Protein AF-A0A920D1F2-F1 (afdb_monomer)

pLDDT: mean 81.56, std 19.35, range [25.22, 97.62]

Mean predicted aligned error: 7.97 Å

Solvent-accessible surface area (backbone atoms only — not comparable to full-atom values): 12403 Å² total; per-residue (Å²): 138,82,85,74,81,83,77,78,84,74,67,84,61,88,54,82,76,76,71,90,64,94,69,86,58,98,80,66,76,52,70,68,58,50,52,51,49,40,49,54,48,30,72,70,36,58,94,43,72,38,33,37,40,99,90,48,75,39,39,38,32,59,50,36,47,51,52,40,51,49,54,50,48,25,64,72,66,76,44,87,76,97,71,52,72,64,56,55,52,53,49,55,49,32,51,50,53,50,44,53,48,30,45,74,73,69,54,81,73,55,70,65,61,40,50,53,50,50,51,52,51,48,54,65,44,65,46,58,91,78,40,68,64,48,36,53,53,51,55,49,56,30,56,74,68,75,40,59,63,81,52,41,76,67,28,70,68,50,49,53,53,46,42,49,43,52,40,44,53,52,40,54,51,50,36,39,77,70,68,75,31,91,49,70,66,46,48,54,54,48,40,53,51,54,46,61,75,46,49,92,59,49,48,72,48,86,82,83,125

Sequence (209 aa):
MKRTKWIVIISIALTVLVTGSALYANNMPSIDEMFIAIDNQVESAPDIVIAEGPDFEVYSKDFALFKANLEFSEKMNSVEMDRTDKDIIDEIIKEALVVNLARKEGLSVSGEEIEEYITQLRGLVDDTEQDPVMKQIRDNLVKMSGLPEDEYWKSEEITKKYEKVLLIQKFVRKLAEEGKIETVDDFLNFKEKLIHNVKADIIYNSEIE

Radius of gyration: 18.15 Å; Cα contacts (8 Å, |Δi|>4): 158; chains: 1; bounding box: 46×46×47 Å

Nearest PDB structures (foldseek):
  1m5y-assembly1_A  TM=6.734E-01  e=1.080E-02  Escherichia coli
  1m5y-assembly1_B-4  TM=6.849E-01  e=2.791E-02  Escherichia coli
  1m5y-assembly1_C-3  TM=6.852E-01  e=4.257E-02  Escherichia coli
  8pz1-assembly1_F  TM=5.945E-01  e=1.711E+00  Escherichia coli

Secondary structure (DSSP, 8-state):
------------SS-----------TTPPPHHHHHHHHHHHHHHS---EEEEETTEEEEHHHHHHHHHHHHHHHHHHT------HHHHHHHHHHHHHHHHHHHHTT----HHHHHHHHHHHHHHHH-TTT-HHHHHHHHHHHHHHTS-HHHHTT-HHHHHHHHHHHHHHHHHHHHHHTTS-SSHHHHHHHHHHHHHHHGGGPEEPS---

Foldseek 3Di:
DDPDDPPPPPPPLLPLPLVPDPPPDVPQDDPLVLLVVLLVQLVPFDQDFQKDFDQDTDGRSNLSNQVSSVVVSCSSVVHDDPDDSVNSVLVVVLLSLLLVVLVVVVDFDDPVNLLVVLVVVCVVLVPCVPDVVSVVNLVSQCVSVVDDSVCSSVDPVSSVSSRSVVSNVVSVVVCVVVVQDDDPVSVVVVSVVSCVVRVVRMDGDPPPD

Structure (mmCIF, N/CA/C/O backbone):
data_AF-A0A920D1F2-F1
#
_entry.id   AF-A0A920D1F2-F1
#
loop_
_atom_site.group_PDB
_atom_site.id
_atom_site.type_symbol
_atom_site.label_atom_id
_atom_site.label_alt_id
_atom_site.label_comp_id
_atom_site.label_asym_id
_atom_site.label_entity_id
_atom_site.label_seq_id
_atom_site.pdbx_PDB_ins_code
_atom_site.Cartn_x
_atom_site.Cartn_y
_atom_site.Cartn_z
_atom_site.occupancy
_atom_site.B_iso_or_equiv
_atom_site.auth_seq_id
_atom_site.auth_comp_id
_atom_site.auth_asym_id
_atom_site.auth_atom_id
_atom_site.pdbx_PDB_model_num
ATOM 1 N N . MET A 1 1 ? 10.028 21.582 26.773 1.00 30.58 1 MET A N 1
ATOM 2 C CA . MET A 1 1 ? 9.396 21.430 25.444 1.00 30.58 1 MET A CA 1
ATOM 3 C C . MET A 1 1 ? 10.442 20.983 24.434 1.00 30.58 1 MET A C 1
ATOM 5 O O . MET A 1 1 ? 11.140 21.819 23.877 1.00 30.58 1 MET A O 1
ATOM 9 N N . LYS A 1 2 ? 10.598 19.672 24.231 1.00 26.02 2 LYS A N 1
ATOM 10 C CA . LYS A 1 2 ? 11.383 19.130 23.117 1.00 26.02 2 LYS A CA 1
ATOM 11 C C . LYS A 1 2 ? 10.380 18.681 22.061 1.00 26.02 2 LYS A C 1
ATOM 13 O O . LYS A 1 2 ? 9.717 17.671 22.238 1.00 26.02 2 LYS A O 1
ATOM 18 N N . ARG A 1 3 ? 10.207 19.499 21.020 1.00 27.48 3 ARG A N 1
ATOM 19 C CA . ARG A 1 3 ? 9.512 19.104 19.793 1.00 27.48 3 ARG A CA 1
ATOM 20 C C . ARG A 1 3 ? 10.462 18.180 19.039 1.00 27.48 3 ARG A C 1
ATOM 22 O O . ARG A 1 3 ? 11.292 18.648 18.264 1.00 27.48 3 ARG A O 1
ATOM 29 N N . THR A 1 4 ? 10.419 16.892 19.353 1.00 25.97 4 THR A N 1
ATOM 30 C CA . THR A 1 4 ? 11.072 15.873 18.537 1.00 25.97 4 THR A CA 1
ATOM 31 C C . THR A 1 4 ? 10.337 15.858 17.203 1.00 25.97 4 THR A C 1
ATOM 33 O O . THR A 1 4 ? 9.116 15.717 17.159 1.00 25.97 4 THR A O 1
ATOM 36 N N . LYS A 1 5 ? 11.072 16.146 16.130 1.00 25.22 5 LYS A N 1
ATOM 37 C CA . LYS A 1 5 ? 10.567 16.176 14.760 1.00 25.22 5 LYS A CA 1
ATOM 38 C C . LYS A 1 5 ? 10.071 14.771 14.417 1.00 25.22 5 LYS A C 1
ATOM 40 O O . LYS A 1 5 ? 10.881 13.864 14.266 1.00 25.22 5 LYS A O 1
ATOM 45 N N . TRP A 1 6 ? 8.756 14.600 14.348 1.00 25.89 6 TRP A N 1
ATOM 46 C CA . TRP A 1 6 ? 8.118 13.399 13.826 1.00 25.89 6 TRP A CA 1
ATOM 47 C C . TRP A 1 6 ? 8.386 13.333 12.320 1.00 25.89 6 TRP A C 1
ATOM 49 O O . TRP A 1 6 ? 7.675 13.936 11.523 1.00 25.89 6 TRP A O 1
ATOM 59 N N . ILE A 1 7 ? 9.450 12.636 11.937 1.00 26.33 7 ILE A N 1
ATOM 60 C CA . ILE A 1 7 ? 9.535 12.004 10.625 1.00 26.33 7 ILE A CA 1
ATOM 61 C C . ILE A 1 7 ? 9.050 10.575 10.868 1.00 26.33 7 ILE A C 1
ATOM 63 O O . ILE A 1 7 ? 9.822 9.684 11.210 1.00 26.33 7 ILE A O 1
ATOM 67 N N . VAL A 1 8 ? 7.730 10.390 10.817 1.00 27.84 8 VAL A N 1
ATOM 68 C CA . VAL A 1 8 ? 7.130 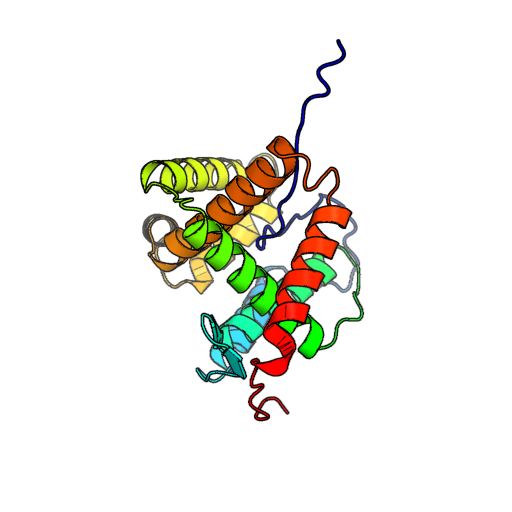9.058 10.740 1.00 27.84 8 VAL A CA 1
ATOM 69 C C . VAL A 1 8 ? 7.353 8.581 9.314 1.00 27.84 8 VAL A C 1
ATOM 71 O O . VAL A 1 8 ? 6.555 8.866 8.426 1.00 27.84 8 VAL A O 1
ATOM 74 N N . ILE A 1 9 ? 8.467 7.891 9.084 1.00 30.91 9 ILE A N 1
ATOM 75 C CA . ILE A 1 9 ? 8.604 6.993 7.936 1.00 30.91 9 ILE A CA 1
ATOM 76 C C . ILE A 1 9 ? 7.707 5.797 8.262 1.00 30.91 9 ILE A C 1
ATOM 78 O O . ILE A 1 9 ? 8.148 4.821 8.856 1.00 30.91 9 ILE A O 1
ATOM 82 N N . ILE A 1 10 ? 6.416 5.902 7.956 1.00 30.78 10 ILE A N 1
ATOM 83 C CA . ILE A 1 10 ? 5.547 4.730 7.804 1.00 30.78 10 ILE A CA 1
ATOM 84 C C . ILE A 1 10 ? 5.228 4.658 6.317 1.00 30.78 10 ILE A C 1
ATOM 86 O O . ILE A 1 10 ? 4.170 5.049 5.833 1.00 30.78 10 ILE A O 1
ATOM 90 N N . SER A 1 11 ? 6.242 4.205 5.587 1.00 28.69 11 SER A N 1
ATOM 91 C CA . SER A 1 11 ? 6.154 3.726 4.216 1.00 28.69 11 SER A CA 1
ATOM 92 C C . SER A 1 11 ? 5.850 2.230 4.259 1.00 28.69 11 SER A C 1
ATOM 94 O O . SER A 1 11 ? 6.692 1.412 3.913 1.00 28.69 11 SER A O 1
ATOM 96 N N . ILE A 1 12 ? 4.663 1.854 4.736 1.00 31.92 12 ILE A N 1
ATOM 97 C CA . ILE A 1 12 ? 4.115 0.514 4.476 1.00 31.92 12 ILE A CA 1
ATOM 98 C C . ILE A 1 12 ? 2.872 0.717 3.626 1.00 31.92 12 ILE A C 1
ATOM 100 O O . ILE A 1 12 ? 1.736 0.656 4.075 1.00 31.92 12 ILE A O 1
ATOM 104 N N . ALA A 1 13 ? 3.159 1.115 2.399 1.00 32.50 13 ALA A N 1
ATOM 105 C CA . ALA A 1 13 ? 2.324 0.901 1.241 1.00 32.50 13 ALA A CA 1
ATOM 106 C C . ALA A 1 13 ? 3.321 0.791 0.089 1.00 32.50 13 ALA A C 1
ATOM 108 O O . ALA A 1 13 ? 3.628 1.784 -0.567 1.00 32.50 13 ALA A O 1
ATOM 109 N N . LEU A 1 14 ? 3.960 -0.382 -0.018 1.00 34.69 14 LEU A N 1
ATOM 110 C CA . LEU A 1 14 ? 4.834 -0.773 -1.132 1.00 34.69 14 LEU A CA 1
ATOM 111 C C . LEU A 1 14 ? 5.741 0.353 -1.661 1.00 34.69 14 LEU A C 1
ATOM 113 O O . LEU A 1 14 ? 5.847 0.592 -2.863 1.00 34.69 14 LEU A O 1
ATOM 117 N N . THR A 1 15 ? 6.392 1.079 -0.754 1.00 37.62 15 THR A N 1
ATOM 118 C CA . THR A 1 15 ? 7.562 1.863 -1.127 1.00 37.62 15 THR A CA 1
ATOM 119 C C . THR A 1 15 ? 8.697 0.866 -1.059 1.00 37.62 15 THR A C 1
ATOM 121 O O . THR A 1 15 ? 9.027 0.398 0.029 1.00 37.62 15 THR A O 1
ATOM 124 N N . VAL A 1 16 ? 9.246 0.481 -2.210 1.00 38.75 16 VAL A N 1
ATOM 125 C CA . VAL A 1 16 ? 10.539 -0.197 -2.267 1.00 38.75 16 VAL A CA 1
ATOM 126 C C . VAL A 1 16 ? 11.540 0.760 -1.616 1.00 38.75 16 VAL A C 1
ATOM 128 O O . VAL A 1 16 ? 12.097 1.642 -2.262 1.00 38.75 16 VAL A O 1
ATOM 131 N N . LEU A 1 17 ? 11.705 0.662 -0.299 1.00 35.84 17 LEU A N 1
ATOM 132 C CA . LEU A 1 17 ? 12.762 1.344 0.423 1.00 35.84 17 LEU A CA 1
ATOM 133 C C . LEU A 1 17 ? 14.036 0.568 0.108 1.00 35.84 17 LEU A C 1
ATOM 135 O O . LEU A 1 17 ? 14.439 -0.326 0.848 1.00 35.84 17 LEU A O 1
ATOM 139 N N . VAL A 1 18 ? 14.657 0.899 -1.024 1.00 43.34 18 VAL A N 1
ATOM 140 C CA . VAL A 1 18 ? 16.062 0.579 -1.263 1.00 43.34 18 VAL A CA 1
ATOM 141 C C . VAL A 1 18 ? 16.852 1.460 -0.301 1.00 43.34 18 VAL A C 1
ATOM 143 O O . VAL A 1 18 ? 17.262 2.571 -0.626 1.00 43.34 18 VAL A O 1
ATOM 146 N N . THR A 1 19 ? 17.012 1.023 0.948 1.00 42.28 19 THR A N 1
ATOM 147 C CA . THR A 1 19 ? 17.980 1.662 1.837 1.00 42.28 19 THR A CA 1
ATOM 148 C C . THR A 1 19 ? 19.354 1.345 1.272 1.00 42.28 19 THR A C 1
ATOM 150 O O . THR A 1 19 ? 19.789 0.202 1.380 1.00 42.28 19 THR A O 1
ATOM 153 N N . GLY A 1 20 ? 19.978 2.335 0.622 1.00 40.56 20 GLY A N 1
ATOM 154 C CA . GLY A 1 20 ? 21.246 2.260 -0.111 1.00 40.56 20 GLY A CA 1
ATOM 155 C C . GLY A 1 20 ? 22.364 1.520 0.621 1.00 40.56 20 GLY A C 1
ATOM 156 O O . GLY A 1 20 ? 23.271 2.120 1.192 1.00 40.56 20 GLY A O 1
ATOM 157 N N . SER A 1 21 ? 22.311 0.196 0.565 1.00 42.19 21 SER A N 1
ATOM 158 C CA . SER A 1 21 ? 23.323 -0.717 1.065 1.00 42.19 21 SER A CA 1
ATOM 159 C C . SER A 1 21 ? 23.929 -1.347 -0.170 1.00 42.19 21 SER A C 1
ATOM 161 O O . SER A 1 21 ? 23.491 -2.394 -0.635 1.00 42.19 21 SER A O 1
ATOM 163 N N . ALA A 1 22 ? 24.902 -0.655 -0.758 1.00 42.66 22 ALA A N 1
ATOM 164 C CA . ALA A 1 22 ? 25.702 -1.185 -1.849 1.00 42.66 22 ALA A CA 1
ATOM 165 C C . ALA A 1 22 ? 26.526 -2.381 -1.342 1.00 42.66 22 ALA A C 1
ATOM 167 O O . ALA A 1 22 ? 27.688 -2.243 -0.969 1.00 42.66 22 ALA A O 1
ATOM 168 N N . LEU A 1 23 ? 25.918 -3.563 -1.312 1.00 44.78 23 LEU A N 1
ATOM 169 C CA . LEU A 1 23 ? 26.606 -4.842 -1.216 1.00 44.78 23 LEU A CA 1
ATOM 170 C C . LEU A 1 23 ? 26.132 -5.686 -2.395 1.00 44.78 23 LEU A C 1
ATOM 172 O O . LEU A 1 23 ? 25.258 -6.535 -2.276 1.00 44.78 23 LEU A O 1
ATOM 176 N N . TYR A 1 24 ? 26.715 -5.407 -3.561 1.00 51.47 24 TYR A N 1
ATOM 177 C CA . TYR A 1 24 ? 26.559 -6.230 -4.754 1.00 51.47 24 TYR A CA 1
ATOM 178 C C . TYR A 1 24 ? 27.152 -7.617 -4.475 1.00 51.47 24 TYR A C 1
ATOM 180 O O . TYR A 1 24 ? 28.360 -7.834 -4.592 1.00 51.47 24 TYR A O 1
ATOM 188 N N . ALA A 1 25 ? 26.308 -8.560 -4.061 1.00 53.97 25 ALA A N 1
ATOM 189 C CA . ALA A 1 25 ? 26.645 -9.972 -4.083 1.00 53.97 25 ALA A CA 1
ATOM 190 C C . ALA A 1 25 ? 26.737 -10.433 -5.548 1.00 53.97 25 ALA A C 1
ATOM 192 O O . ALA A 1 25 ? 25.845 -10.164 -6.347 1.00 53.97 25 ALA A O 1
ATOM 193 N N . ASN A 1 26 ? 27.797 -11.167 -5.894 1.00 56.94 26 ASN A N 1
ATOM 194 C CA . ASN A 1 26 ? 28.122 -11.614 -7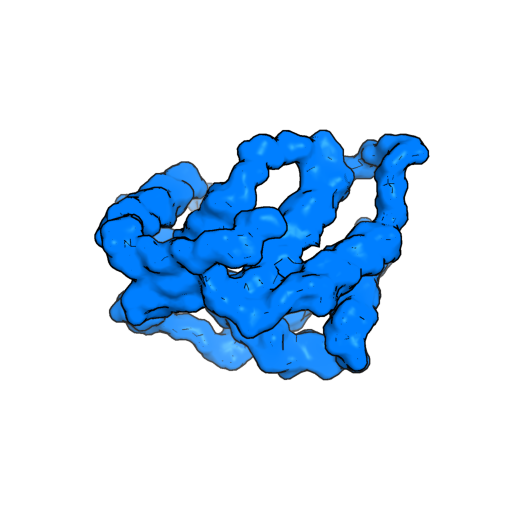.262 1.00 56.94 26 ASN A CA 1
ATOM 195 C C . ASN A 1 26 ? 27.056 -12.497 -7.961 1.00 56.94 26 ASN A C 1
ATOM 197 O O . ASN A 1 26 ? 27.274 -12.890 -9.101 1.00 56.94 26 ASN A O 1
ATOM 201 N N . ASN A 1 27 ? 25.935 -12.817 -7.303 1.00 66.75 27 ASN A N 1
ATOM 202 C CA . ASN A 1 27 ? 24.889 -13.726 -7.792 1.00 66.75 27 ASN A CA 1
ATOM 203 C C . ASN A 1 27 ? 23.479 -13.102 -7.798 1.00 66.75 27 ASN A C 1
ATOM 205 O O . ASN A 1 27 ? 22.496 -13.828 -7.939 1.00 66.75 27 ASN A O 1
ATOM 209 N N . MET A 1 28 ? 23.348 -11.789 -7.596 1.00 73.06 28 MET A N 1
ATOM 210 C CA . MET A 1 28 ? 22.042 -11.132 -7.637 1.00 73.06 28 MET A CA 1
ATOM 211 C C . MET A 1 28 ? 21.607 -10.918 -9.098 1.00 73.06 28 MET A C 1
ATOM 213 O O . MET A 1 28 ? 22.403 -10.375 -9.870 1.00 73.06 28 MET A O 1
ATOM 217 N N . PRO A 1 29 ? 20.381 -11.322 -9.492 1.00 82.44 29 PRO A N 1
ATOM 218 C CA . PRO A 1 29 ? 19.832 -10.965 -10.798 1.00 82.44 29 PRO A CA 1
ATOM 219 C C . PRO A 1 29 ? 19.867 -9.449 -11.015 1.00 82.44 29 PRO A C 1
ATOM 221 O O . PRO A 1 29 ? 19.794 -8.672 -10.064 1.00 82.44 29 PRO A O 1
ATOM 224 N N . SER A 1 30 ? 19.956 -9.011 -12.263 1.00 88.19 30 SER A N 1
ATOM 225 C CA . SER A 1 30 ? 19.794 -7.596 -12.594 1.00 88.19 30 SER A CA 1
ATOM 226 C C . SER A 1 30 ? 18.374 -7.116 -12.276 1.00 88.19 30 SER A C 1
ATOM 228 O O . SER A 1 30 ? 17.426 -7.901 -12.279 1.00 88.19 30 SER A O 1
ATOM 230 N N . ILE A 1 31 ? 18.207 -5.812 -12.036 1.00 86.12 31 ILE A N 1
ATOM 231 C CA . ILE A 1 31 ? 16.883 -5.213 -11.795 1.00 86.12 31 ILE A CA 1
ATOM 232 C C . ILE A 1 31 ? 15.933 -5.539 -12.955 1.00 86.12 31 ILE A C 1
ATOM 234 O O . ILE A 1 31 ? 14.801 -5.940 -12.710 1.00 86.12 31 ILE A O 1
ATOM 238 N N . ASP A 1 32 ? 16.405 -5.471 -14.200 1.00 89.44 32 ASP A N 1
ATOM 239 C CA . ASP A 1 32 ? 15.594 -5.803 -15.376 1.00 89.44 32 ASP A CA 1
ATOM 240 C C . ASP A 1 32 ? 15.110 -7.264 -15.350 1.00 89.44 32 ASP A C 1
ATOM 242 O O . ASP A 1 32 ? 13.939 -7.531 -15.612 1.00 89.44 32 ASP A O 1
ATOM 246 N N . GLU A 1 33 ? 15.978 -8.218 -14.991 1.00 90.12 33 GLU A N 1
ATOM 247 C CA . GLU A 1 33 ? 15.594 -9.631 -14.844 1.00 90.12 33 GLU A CA 1
ATOM 248 C C . GLU A 1 33 ? 14.567 -9.830 -13.727 1.00 90.12 33 GLU A C 1
ATOM 250 O O . GLU A 1 33 ? 13.643 -10.629 -13.878 1.00 90.12 33 GLU A O 1
ATOM 255 N N . MET A 1 34 ? 14.695 -9.094 -12.619 1.00 88.25 34 MET A N 1
ATOM 256 C CA . MET A 1 34 ? 13.705 -9.156 -11.546 1.00 88.25 34 MET A CA 1
ATOM 257 C C . MET A 1 34 ? 12.353 -8.607 -11.997 1.00 88.25 34 MET A C 1
ATOM 259 O O . MET A 1 34 ? 11.337 -9.236 -11.729 1.00 88.25 34 MET A O 1
ATOM 263 N N . PHE A 1 35 ? 12.324 -7.486 -12.718 1.00 89.06 35 PHE A N 1
ATOM 264 C CA . PHE A 1 35 ? 11.082 -6.913 -13.240 1.00 89.06 35 PHE A CA 1
ATOM 265 C C . PHE A 1 35 ? 10.417 -7.816 -14.286 1.00 89.06 35 PHE A C 1
ATOM 267 O O . PHE A 1 35 ? 9.204 -7.986 -14.250 1.00 89.06 35 PHE A O 1
ATOM 274 N N . ILE A 1 36 ? 11.195 -8.480 -15.148 1.00 89.62 36 ILE A N 1
ATOM 275 C CA . ILE A 1 36 ? 10.675 -9.520 -16.053 1.00 89.62 36 ILE A CA 1
ATOM 276 C C . ILE A 1 36 ? 10.050 -10.676 -15.258 1.00 89.62 36 ILE A C 1
ATOM 278 O O . ILE A 1 36 ? 9.023 -11.219 -15.661 1.00 89.62 36 ILE A O 1
ATOM 282 N N . ALA A 1 37 ? 10.650 -11.081 -14.136 1.00 87.88 37 ALA A N 1
ATOM 283 C CA . ALA A 1 37 ? 10.080 -12.128 -13.290 1.00 87.88 37 ALA A CA 1
ATOM 284 C C . ALA A 1 37 ? 8.756 -11.689 -12.641 1.00 87.88 37 ALA A C 1
ATOM 286 O O . ALA A 1 37 ? 7.803 -12.467 -12.658 1.00 87.88 37 ALA A O 1
ATOM 287 N N . ILE A 1 38 ? 8.681 -10.447 -12.142 1.00 88.19 38 ILE A N 1
ATOM 288 C CA . ILE A 1 38 ? 7.443 -9.860 -11.602 1.00 88.19 38 ILE A CA 1
ATOM 289 C C . ILE A 1 38 ? 6.350 -9.866 -12.676 1.00 88.19 38 ILE A C 1
ATOM 291 O O . ILE A 1 38 ? 5.252 -10.350 -12.421 1.00 88.19 38 ILE A O 1
ATOM 295 N N . ASP A 1 39 ? 6.661 -9.380 -13.879 1.00 87.69 39 ASP A N 1
ATOM 296 C CA . ASP A 1 39 ? 5.717 -9.289 -14.997 1.00 87.69 39 ASP A CA 1
ATOM 297 C C . ASP A 1 39 ? 5.135 -10.661 -15.357 1.00 87.69 39 ASP A C 1
ATOM 299 O O . ASP A 1 39 ? 3.925 -10.862 -15.306 1.00 87.69 39 ASP A O 1
ATOM 303 N N . ASN A 1 40 ? 5.999 -11.662 -15.560 1.00 89.38 40 ASN A N 1
ATOM 304 C CA . ASN A 1 40 ? 5.565 -13.033 -15.843 1.00 89.38 40 ASN A CA 1
ATOM 305 C C . ASN A 1 40 ? 4.706 -13.633 -14.715 1.00 89.38 40 ASN A C 1
ATOM 307 O O . ASN A 1 40 ? 3.747 -14.363 -14.980 1.00 89.38 40 ASN A O 1
ATOM 311 N N . GLN A 1 41 ? 5.045 -13.365 -13.450 1.00 87.69 41 GLN A N 1
ATOM 312 C CA . GLN A 1 41 ? 4.292 -13.870 -12.300 1.00 87.69 41 GLN A CA 1
ATOM 313 C C . GLN A 1 41 ? 2.897 -13.237 -12.212 1.00 87.69 41 GLN A C 1
ATOM 315 O O . GLN A 1 41 ? 1.930 -13.930 -11.907 1.00 87.69 41 GLN A O 1
ATOM 320 N N . VAL A 1 42 ? 2.778 -11.942 -12.510 1.00 87.25 42 VAL A N 1
ATOM 321 C CA . VAL A 1 42 ? 1.498 -11.223 -12.501 1.00 87.25 42 VAL A CA 1
ATOM 322 C C . VAL A 1 42 ? 0.642 -11.589 -13.714 1.00 87.25 42 VAL A C 1
ATOM 324 O O . VAL A 1 42 ? -0.554 -11.824 -13.556 1.00 87.25 42 VAL A O 1
ATOM 327 N N . GLU A 1 43 ? 1.229 -11.694 -14.908 1.00 89.31 43 GLU A N 1
ATOM 328 C CA . GLU A 1 43 ? 0.506 -12.070 -16.131 1.00 89.31 43 GLU A CA 1
ATOM 329 C C . GLU A 1 43 ? -0.023 -13.508 -16.092 1.00 89.31 43 GLU A C 1
ATOM 331 O O . GLU A 1 43 ? -1.102 -13.791 -16.615 1.00 89.31 43 GLU A O 1
ATOM 336 N N . SER A 1 44 ? 0.727 -14.427 -15.477 1.00 90.69 44 SER A N 1
ATOM 337 C CA . SER A 1 44 ? 0.318 -15.832 -15.356 1.00 90.69 44 SER A CA 1
ATOM 338 C C . SER A 1 44 ? -0.728 -16.078 -14.267 1.00 90.69 44 SER A C 1
ATOM 340 O O . SER A 1 44 ? -1.386 -17.121 -14.290 1.00 90.69 44 SER A O 1
ATOM 342 N N . ALA A 1 45 ? -0.915 -15.138 -13.336 1.00 88.50 45 ALA A N 1
ATOM 343 C CA . ALA A 1 45 ? -1.917 -15.263 -12.292 1.00 88.50 45 ALA A CA 1
ATOM 344 C C . ALA A 1 45 ? -3.336 -15.104 -12.878 1.00 88.50 45 ALA A C 1
ATOM 346 O O . ALA A 1 45 ? -3.612 -14.130 -13.591 1.00 88.50 45 ALA A O 1
ATOM 347 N N . PRO A 1 46 ? -4.276 -16.020 -12.566 1.00 90.12 46 PRO A N 1
ATOM 348 C CA . PRO A 1 46 ? -5.670 -15.848 -12.958 1.00 90.12 46 PRO A CA 1
ATOM 349 C C . PRO A 1 46 ? -6.249 -14.577 -12.324 1.00 90.12 46 PRO A C 1
ATOM 351 O O . PRO A 1 46 ? -5.710 -14.052 -11.354 1.00 90.12 46 PRO A O 1
ATOM 354 N N . ASP A 1 47 ? -7.355 -14.071 -12.859 1.00 90.25 47 ASP A N 1
ATOM 355 C CA . ASP A 1 47 ? -8.057 -12.903 -12.312 1.00 90.25 47 ASP A CA 1
ATOM 356 C C . ASP A 1 47 ? -9.290 -13.354 -11.520 1.00 90.25 47 ASP A C 1
ATOM 358 O O . ASP A 1 47 ? -10.427 -13.240 -11.979 1.00 90.25 47 ASP A O 1
ATOM 362 N N . ILE A 1 48 ? -9.048 -14.002 -10.378 1.00 93.44 48 ILE A N 1
ATOM 363 C CA . ILE A 1 48 ? -10.084 -14.602 -9.532 1.00 93.44 48 ILE A CA 1
ATOM 364 C C . ILE A 1 48 ? -9.965 -14.100 -8.095 1.00 93.44 48 ILE A C 1
ATOM 366 O O . ILE A 1 48 ? -8.880 -13.750 -7.630 1.00 93.44 48 ILE A O 1
ATOM 370 N N . VAL A 1 49 ? -11.086 -14.095 -7.377 1.00 94.50 49 VAL A N 1
ATOM 371 C CA . VAL A 1 49 ? -11.123 -13.766 -5.950 1.00 94.50 49 VAL A CA 1
ATOM 372 C C . VAL A 1 49 ? -10.589 -14.954 -5.152 1.00 94.50 49 VAL A C 1
ATOM 374 O O . VAL A 1 49 ? -11.143 -16.051 -5.212 1.00 94.50 49 VAL A O 1
ATOM 377 N N . ILE A 1 50 ? -9.526 -14.731 -4.386 1.00 94.69 50 ILE A N 1
ATOM 378 C CA . ILE A 1 50 ? -8.868 -15.745 -3.549 1.00 94.69 50 ILE A CA 1
ATOM 379 C C . ILE A 1 50 ? -9.194 -15.601 -2.062 1.00 94.69 50 ILE A C 1
ATOM 381 O O . ILE A 1 50 ? -9.083 -16.563 -1.303 1.00 94.69 50 ILE A O 1
ATOM 385 N N . ALA A 1 51 ? -9.620 -14.413 -1.641 1.00 94.88 51 ALA A N 1
ATOM 386 C CA . ALA A 1 51 ? -10.193 -14.194 -0.326 1.00 94.88 51 ALA A CA 1
ATOM 387 C C . ALA A 1 51 ? -11.229 -13.075 -0.388 1.00 94.88 51 ALA A C 1
ATOM 389 O O . ALA A 1 51 ? -11.029 -12.081 -1.081 1.00 94.88 51 ALA A O 1
ATOM 390 N N . GLU A 1 52 ? -12.313 -13.210 0.361 1.00 95.06 52 GLU A N 1
ATOM 391 C CA . GLU A 1 52 ? -13.358 -12.193 0.448 1.00 95.06 52 GLU A CA 1
ATOM 392 C C . GLU A 1 52 ? -13.892 -12.067 1.872 1.00 95.06 52 GLU A C 1
ATOM 394 O O . GLU A 1 52 ? -13.809 -12.990 2.686 1.00 95.06 52 GLU A O 1
ATOM 399 N N . GLY A 1 53 ? -14.435 -10.894 2.166 1.00 93.06 53 GLY A N 1
ATOM 400 C CA . GLY A 1 53 ? -15.163 -10.603 3.388 1.00 93.06 53 GLY A CA 1
ATOM 401 C C . GLY A 1 53 ? -16.220 -9.529 3.134 1.00 93.06 53 GLY A C 1
ATOM 402 O O . GLY A 1 53 ? -16.403 -9.092 2.000 1.00 93.06 53 GLY A O 1
ATOM 403 N N . PRO A 1 54 ? -16.908 -9.046 4.180 1.00 88.12 54 PRO A N 1
ATOM 404 C CA . PRO A 1 54 ? -18.065 -8.164 4.014 1.00 88.12 54 PRO A CA 1
ATOM 405 C C . PRO A 1 54 ? -17.810 -6.880 3.211 1.00 88.12 54 PRO A C 1
ATOM 407 O O . PRO A 1 54 ? -18.721 -6.379 2.562 1.00 88.12 54 PRO A O 1
ATOM 410 N N . ASP A 1 55 ? -16.585 -6.347 3.265 1.00 88.38 55 ASP A N 1
ATOM 411 C CA . ASP A 1 55 ? -16.216 -5.067 2.649 1.00 88.38 55 ASP A CA 1
ATOM 412 C C . ASP A 1 55 ? -14.927 -5.152 1.801 1.00 88.38 55 ASP A C 1
ATOM 414 O O . ASP A 1 55 ? -14.331 -4.119 1.484 1.00 88.38 55 ASP A O 1
ATOM 418 N N . PHE A 1 56 ? -14.427 -6.350 1.483 1.00 91.44 56 PHE A N 1
ATOM 419 C CA . PHE A 1 56 ? -13.192 -6.497 0.709 1.00 91.44 56 PHE A CA 1
ATOM 420 C C . PHE A 1 56 ? -13.183 -7.768 -0.139 1.00 91.44 56 PHE A C 1
ATOM 422 O O . PHE A 1 56 ? -13.757 -8.788 0.232 1.00 91.44 56 PHE A O 1
ATOM 429 N N . GLU A 1 57 ? -12.431 -7.701 -1.230 1.00 93.38 57 GLU A N 1
ATOM 430 C CA . GLU A 1 57 ? -12.061 -8.825 -2.081 1.00 93.38 57 GLU A CA 1
ATOM 431 C C . GLU A 1 57 ? -10.547 -8.753 -2.300 1.00 93.38 57 GLU A C 1
ATOM 433 O O . GLU A 1 57 ? -9.979 -7.664 -2.423 1.00 93.38 57 GLU A O 1
ATOM 438 N N . VAL A 1 58 ? -9.893 -9.907 -2.325 1.00 92.88 58 VAL A N 1
ATOM 439 C CA . VAL A 1 58 ? -8.483 -10.064 -2.673 1.00 92.88 58 VAL A CA 1
ATOM 440 C C . VAL A 1 58 ? -8.420 -10.900 -3.934 1.00 92.88 58 VAL A C 1
ATOM 442 O O . VAL A 1 58 ? -8.879 -12.043 -3.939 1.00 92.88 58 VAL A O 1
ATOM 445 N N . TYR A 1 59 ? -7.834 -10.340 -4.987 1.00 91.38 59 TYR A N 1
ATOM 446 C CA . TYR A 1 59 ? -7.660 -11.024 -6.260 1.00 91.38 59 TYR A CA 1
ATOM 447 C C . TYR A 1 59 ? -6.290 -11.709 -6.321 1.00 91.38 59 TYR A C 1
ATOM 449 O O . TYR A 1 59 ? -5.301 -11.218 -5.772 1.00 91.38 59 TYR A O 1
ATOM 457 N N . SER A 1 60 ? -6.202 -12.836 -7.026 1.00 92.38 60 SER A N 1
ATOM 458 C CA . SER A 1 60 ? -4.942 -13.564 -7.241 1.00 92.38 60 SER A CA 1
ATOM 459 C C . SER A 1 60 ? -3.865 -12.713 -7.917 1.00 92.38 60 SER A C 1
ATOM 461 O O . SER A 1 60 ? -2.690 -12.873 -7.595 1.00 92.38 60 SER A O 1
ATOM 463 N N . LYS A 1 61 ? -4.241 -11.772 -8.793 1.00 89.06 61 LYS A N 1
ATOM 464 C CA . LYS A 1 61 ? -3.300 -10.809 -9.389 1.00 89.06 61 LYS A CA 1
ATOM 465 C C . LYS A 1 61 ? -2.709 -9.842 -8.366 1.00 89.06 61 LYS A C 1
ATOM 467 O O . LYS A 1 61 ? -1.502 -9.615 -8.386 1.00 89.06 61 LYS A O 1
ATOM 472 N N . ASP A 1 62 ? -3.528 -9.317 -7.453 1.00 88.25 62 ASP A N 1
ATOM 473 C CA . ASP A 1 62 ? -3.052 -8.436 -6.378 1.00 88.25 62 ASP A CA 1
ATOM 474 C C . ASP A 1 62 ? -2.074 -9.183 -5.468 1.00 88.25 62 ASP A C 1
ATOM 476 O O . ASP A 1 62 ? -1.018 -8.661 -5.112 1.00 88.25 62 ASP A O 1
ATOM 480 N N . PHE A 1 63 ? -2.395 -10.437 -5.139 1.00 90.44 63 PHE A N 1
ATOM 481 C CA . PHE A 1 63 ? -1.511 -11.314 -4.380 1.00 90.44 63 PHE A CA 1
ATOM 482 C C . PHE A 1 63 ? -0.196 -11.604 -5.111 1.00 90.44 63 PHE A C 1
ATOM 484 O O . PHE A 1 63 ? 0.869 -11.451 -4.512 1.00 90.44 63 PHE A O 1
ATOM 491 N N . ALA A 1 64 ? -0.248 -11.960 -6.398 1.00 89.38 64 ALA A N 1
ATOM 492 C CA . ALA A 1 64 ? 0.939 -12.209 -7.211 1.00 89.38 64 ALA A CA 1
ATOM 493 C C . ALA A 1 64 ? 1.845 -10.972 -7.272 1.00 89.38 64 ALA A C 1
ATOM 495 O O . ALA A 1 64 ? 3.045 -11.078 -7.023 1.00 89.38 64 ALA A O 1
ATOM 496 N N . LEU A 1 65 ? 1.269 -9.789 -7.510 1.00 87.81 65 LEU A N 1
ATOM 497 C CA . LEU A 1 65 ? 2.007 -8.529 -7.534 1.00 87.81 65 LEU A CA 1
ATOM 498 C C . LEU A 1 65 ? 2.611 -8.201 -6.163 1.00 87.81 65 LEU A C 1
ATOM 500 O O . LEU A 1 65 ? 3.765 -7.778 -6.077 1.00 87.81 65 LEU A O 1
ATOM 504 N N . PHE A 1 66 ? 1.862 -8.389 -5.075 1.00 88.19 66 PHE A N 1
ATOM 505 C CA . PHE A 1 66 ? 2.359 -8.130 -3.724 1.00 88.19 66 PHE A CA 1
ATOM 506 C C . PHE A 1 66 ? 3.519 -9.067 -3.369 1.00 88.19 66 PHE A C 1
ATOM 508 O O . PHE A 1 66 ? 4.567 -8.603 -2.915 1.00 88.19 66 PHE A O 1
ATOM 515 N N . LYS A 1 67 ? 3.359 -10.372 -3.619 1.00 89.31 67 LYS A N 1
ATOM 516 C CA . LYS A 1 67 ? 4.387 -11.392 -3.382 1.00 89.31 67 LYS A CA 1
ATOM 517 C C . LYS A 1 67 ? 5.650 -11.109 -4.193 1.00 89.31 67 LYS A C 1
ATOM 519 O O . LYS A 1 67 ? 6.734 -11.054 -3.622 1.00 89.31 67 LYS A O 1
ATOM 524 N N . ALA A 1 68 ? 5.510 -10.815 -5.483 1.00 86.81 68 ALA A N 1
ATOM 525 C CA . ALA A 1 68 ? 6.641 -10.508 -6.352 1.00 86.81 68 ALA A CA 1
ATOM 526 C C . ALA A 1 68 ? 7.408 -9.248 -5.896 1.00 86.81 68 ALA A C 1
ATOM 528 O O . ALA A 1 68 ? 8.639 -9.214 -5.918 1.00 86.81 68 ALA A O 1
ATOM 529 N N . ASN A 1 69 ? 6.701 -8.222 -5.407 1.00 83.62 69 ASN A N 1
ATOM 530 C CA . ASN A 1 69 ? 7.339 -7.032 -4.842 1.00 83.62 69 ASN A CA 1
ATOM 531 C C . ASN A 1 69 ? 8.042 -7.298 -3.499 1.00 83.62 69 ASN A C 1
ATOM 533 O O . ASN A 1 69 ? 9.077 -6.683 -3.223 1.00 83.62 69 ASN A O 1
ATOM 537 N N . LEU A 1 70 ? 7.508 -8.193 -2.658 1.00 85.81 70 LEU A N 1
ATOM 538 C CA . LEU A 1 70 ? 8.207 -8.639 -1.450 1.00 85.81 70 LEU A CA 1
ATOM 539 C C . LEU A 1 70 ? 9.516 -9.335 -1.821 1.00 85.81 70 LEU A C 1
ATOM 541 O O . LEU A 1 70 ? 10.565 -8.926 -1.332 1.00 85.81 70 LEU A O 1
ATOM 545 N N . GLU A 1 71 ? 9.471 -10.296 -2.743 1.00 86.50 71 GLU A N 1
ATOM 546 C CA . GLU A 1 71 ? 10.661 -11.008 -3.222 1.00 86.50 71 GLU A CA 1
ATOM 547 C C . GLU A 1 71 ? 11.690 -10.054 -3.851 1.00 86.50 71 GLU A C 1
ATOM 549 O O . GLU A 1 71 ? 12.898 -10.211 -3.659 1.00 86.50 71 GLU A O 1
ATOM 554 N N . PHE A 1 72 ? 1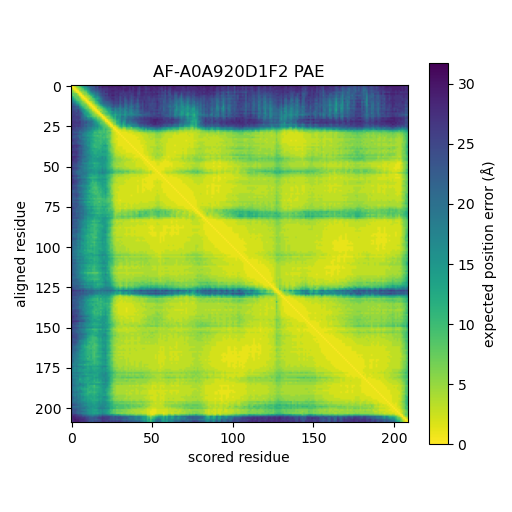1.231 -9.038 -4.591 1.00 84.06 72 PHE A N 1
ATOM 555 C CA . PHE A 1 72 ? 12.094 -7.976 -5.109 1.00 84.06 72 PHE A CA 1
ATOM 556 C C . PHE A 1 72 ? 12.804 -7.236 -3.968 1.00 84.06 72 PHE A C 1
ATOM 558 O O . PHE A 1 72 ? 14.025 -7.084 -3.985 1.00 84.06 72 PHE A O 1
ATOM 565 N N . SER A 1 73 ? 12.055 -6.809 -2.949 1.00 81.12 73 SER A N 1
ATOM 566 C CA . SER A 1 73 ? 12.604 -6.107 -1.786 1.00 81.12 73 SER A CA 1
ATOM 567 C C . SER A 1 73 ? 13.583 -6.975 -0.988 1.00 81.12 73 SER A C 1
ATOM 569 O O . SER A 1 73 ? 14.618 -6.482 -0.543 1.00 81.12 73 SER A O 1
ATOM 571 N N . GLU A 1 74 ? 13.285 -8.259 -0.815 1.00 83.50 74 GLU A N 1
ATOM 572 C CA . GLU A 1 74 ? 14.142 -9.237 -0.140 1.00 83.50 74 GLU A CA 1
ATOM 573 C C . GLU A 1 74 ? 15.483 -9.403 -0.854 1.00 83.50 74 GLU A C 1
ATOM 575 O O . GLU A 1 74 ? 16.545 -9.270 -0.238 1.00 83.50 74 GLU A O 1
ATOM 580 N N . LYS A 1 75 ? 15.444 -9.576 -2.180 1.00 84.00 75 LYS A N 1
ATOM 581 C CA . LYS A 1 75 ? 16.647 -9.641 -3.018 1.00 84.00 75 LYS A CA 1
ATOM 582 C C . LYS A 1 75 ? 17.442 -8.337 -2.949 1.00 84.00 75 LYS A C 1
ATOM 584 O O . LYS A 1 75 ? 18.653 -8.385 -2.747 1.00 84.00 75 LYS A O 1
ATOM 589 N N . MET A 1 76 ? 16.777 -7.181 -3.052 1.00 79.25 76 MET A N 1
ATOM 590 C CA . MET A 1 76 ? 17.422 -5.860 -2.976 1.00 79.25 76 MET A CA 1
ATOM 591 C C . MET A 1 76 ? 18.114 -5.600 -1.639 1.00 79.25 76 MET A C 1
ATOM 593 O O . MET A 1 76 ? 19.157 -4.951 -1.606 1.00 79.25 76 MET A O 1
ATOM 597 N N . ASN A 1 77 ? 17.556 -6.111 -0.543 1.00 78.69 77 ASN A N 1
ATOM 598 C CA . ASN A 1 77 ? 18.097 -5.899 0.797 1.00 78.69 77 ASN A CA 1
ATOM 599 C C . ASN A 1 77 ? 18.952 -7.071 1.300 1.00 78.69 77 ASN A C 1
ATOM 601 O O . ASN A 1 77 ? 19.511 -6.980 2.391 1.00 78.69 77 ASN A O 1
ATOM 605 N N . SER A 1 78 ? 19.089 -8.153 0.522 1.00 81.38 78 SER A N 1
ATOM 606 C CA . SER A 1 78 ? 19.748 -9.398 0.948 1.00 81.38 78 SER A CA 1
ATOM 607 C C . SER A 1 78 ? 19.185 -9.947 2.268 1.00 81.38 78 SER A C 1
ATOM 609 O O . SER A 1 78 ? 19.928 -10.427 3.126 1.00 81.38 78 SER A O 1
ATOM 611 N N . VAL A 1 79 ? 17.865 -9.848 2.435 1.00 80.19 79 VAL A N 1
ATOM 612 C CA . VAL A 1 79 ? 17.120 -10.350 3.595 1.00 80.19 79 VAL A CA 1
ATOM 613 C C . VAL A 1 79 ? 16.052 -11.295 3.082 1.00 80.19 79 VAL A C 1
ATOM 615 O O . VAL A 1 79 ? 15.280 -10.908 2.221 1.00 80.19 79 VAL A O 1
ATOM 618 N N . GLU A 1 80 ? 15.987 -12.501 3.630 1.00 80.50 80 GLU A N 1
ATOM 619 C CA . GLU A 1 80 ? 14.907 -13.454 3.366 1.00 80.50 80 GLU A CA 1
ATOM 620 C C . GLU A 1 80 ? 13.934 -13.414 4.546 1.00 80.50 80 GLU A C 1
ATOM 622 O O . GLU A 1 80 ? 14.363 -13.491 5.705 1.00 80.50 80 GLU A O 1
ATOM 627 N N . MET A 1 81 ? 12.638 -13.245 4.279 1.00 78.56 81 MET A N 1
ATOM 628 C CA . MET A 1 81 ? 11.611 -13.330 5.311 1.00 78.56 81 MET A CA 1
ATOM 629 C C . MET A 1 81 ? 10.833 -14.628 5.137 1.00 78.56 81 MET A C 1
ATOM 631 O O . MET A 1 81 ? 10.267 -14.898 4.085 1.00 78.56 81 MET A O 1
ATOM 635 N N . ASP A 1 82 ? 10.754 -15.416 6.205 1.00 84.88 82 ASP A N 1
ATOM 636 C CA . ASP A 1 82 ? 9.891 -16.595 6.237 1.00 84.88 82 ASP A CA 1
ATOM 637 C C . ASP A 1 82 ? 8.428 -16.136 6.357 1.00 84.88 82 ASP A C 1
ATOM 639 O O . ASP A 1 82 ? 7.973 -15.740 7.434 1.00 84.88 82 ASP A O 1
ATOM 643 N N . ARG A 1 83 ? 7.722 -16.085 5.222 1.00 86.06 83 ARG A N 1
ATOM 644 C CA . ARG A 1 83 ? 6.304 -15.714 5.130 1.00 86.06 83 ARG A CA 1
ATOM 645 C C . ARG A 1 83 ? 5.556 -16.741 4.301 1.00 86.06 83 ARG A C 1
ATOM 647 O O . ARG A 1 83 ? 5.957 -17.068 3.187 1.00 86.06 83 ARG A O 1
ATOM 654 N N . THR A 1 84 ? 4.426 -17.202 4.819 1.00 91.50 84 THR A N 1
ATOM 655 C CA . THR A 1 84 ? 3.522 -18.060 4.055 1.00 91.50 84 THR A CA 1
ATOM 656 C C . THR A 1 84 ? 2.655 -17.227 3.113 1.00 91.50 84 THR A C 1
ATOM 658 O O . THR A 1 84 ? 2.405 -16.044 3.355 1.00 91.50 84 THR A O 1
ATOM 661 N N . ASP A 1 85 ? 2.111 -17.854 2.070 1.00 91.31 85 ASP A N 1
ATOM 662 C CA . ASP A 1 85 ? 1.138 -17.204 1.180 1.00 91.31 85 ASP A CA 1
ATOM 663 C C . ASP A 1 85 ? -0.071 -16.674 1.957 1.00 91.31 85 ASP A C 1
ATOM 665 O O . ASP A 1 85 ? -0.580 -15.587 1.680 1.00 91.31 85 ASP A O 1
ATOM 669 N N . LYS A 1 86 ? -0.470 -17.391 3.011 1.00 91.12 86 LYS A N 1
ATOM 670 C CA . LYS A 1 86 ? -1.509 -16.937 3.926 1.00 91.12 86 LYS A CA 1
ATOM 671 C C . LYS A 1 86 ? -1.130 -15.641 4.650 1.00 91.12 86 LYS A C 1
ATOM 673 O O . LYS A 1 86 ? -1.988 -14.774 4.782 1.00 91.12 86 LYS A O 1
ATOM 678 N N . ASP A 1 87 ? 0.113 -15.492 5.102 1.00 91.62 87 ASP A N 1
ATOM 679 C CA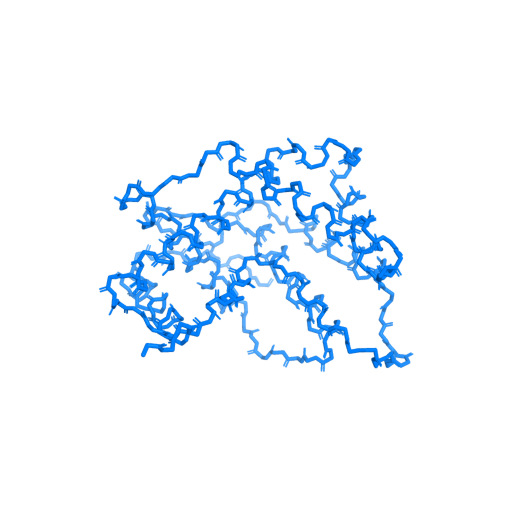 . ASP A 1 87 ? 0.562 -14.265 5.776 1.00 91.62 87 ASP A CA 1
ATOM 680 C C . ASP A 1 87 ? 0.516 -13.060 4.831 1.00 91.62 87 ASP A C 1
ATOM 682 O O . ASP A 1 87 ? 0.146 -11.959 5.239 1.00 91.62 87 ASP A O 1
ATOM 686 N N . ILE A 1 88 ? 0.852 -13.278 3.557 1.00 91.19 88 ILE A N 1
ATOM 687 C CA . ILE A 1 88 ? 0.781 -12.251 2.514 1.00 91.19 88 ILE A CA 1
ATOM 688 C C . ILE A 1 88 ? -0.677 -11.863 2.240 1.00 91.19 88 ILE A C 1
ATOM 690 O O . ILE A 1 88 ? -0.999 -10.676 2.235 1.00 91.19 88 ILE A O 1
ATOM 694 N N . ILE A 1 89 ? -1.573 -12.839 2.063 1.00 92.31 89 ILE A N 1
ATOM 695 C CA . ILE A 1 89 ? -3.008 -12.573 1.876 1.00 92.31 89 ILE A CA 1
ATOM 696 C C . ILE A 1 89 ? -3.570 -11.821 3.088 1.00 92.31 89 ILE A C 1
ATOM 698 O O . ILE A 1 89 ? -4.266 -10.821 2.925 1.00 92.31 89 ILE A O 1
ATOM 702 N N . ASP A 1 90 ? -3.235 -12.253 4.305 1.00 93.06 90 ASP A N 1
ATOM 703 C CA . ASP A 1 90 ? -3.690 -11.605 5.534 1.00 93.06 90 ASP A CA 1
ATOM 704 C C . ASP A 1 90 ? -3.182 -10.155 5.633 1.00 93.06 90 ASP A C 1
ATOM 706 O O . ASP A 1 90 ? -3.893 -9.293 6.148 1.00 93.06 90 ASP A O 1
ATOM 710 N N . GLU A 1 91 ? -1.990 -9.849 5.114 1.00 91.62 91 GLU A N 1
ATOM 711 C CA . GLU A 1 91 ? -1.476 -8.479 5.031 1.00 91.62 91 GLU A CA 1
ATOM 712 C C . GLU A 1 91 ? -2.269 -7.614 4.039 1.00 91.62 91 GLU A C 1
ATOM 714 O O . GLU A 1 91 ? -2.661 -6.499 4.390 1.00 91.62 91 GLU A O 1
ATOM 719 N N . ILE A 1 92 ? -2.607 -8.144 2.857 1.00 92.00 92 ILE A N 1
ATOM 720 C CA . ILE A 1 92 ? -3.464 -7.449 1.877 1.00 92.00 92 ILE A CA 1
ATOM 721 C C . ILE A 1 92 ? -4.848 -7.162 2.480 1.00 92.00 92 ILE A C 1
ATOM 723 O O . ILE A 1 92 ? -5.372 -6.049 2.367 1.00 92.00 92 ILE A O 1
ATOM 727 N N . ILE A 1 93 ? -5.426 -8.138 3.189 1.00 94.44 93 ILE A N 1
ATOM 728 C CA . ILE A 1 93 ? -6.703 -7.975 3.894 1.00 94.44 93 ILE A CA 1
ATOM 729 C C . ILE A 1 93 ? -6.589 -6.883 4.963 1.00 94.44 93 ILE A C 1
ATOM 731 O O . ILE A 1 93 ? -7.448 -6.004 5.040 1.00 94.44 93 ILE A O 1
ATOM 735 N N . LYS A 1 94 ? -5.529 -6.892 5.782 1.00 94.50 94 LYS A N 1
ATOM 736 C CA . LYS A 1 94 ? -5.302 -5.864 6.813 1.00 94.50 94 LYS A CA 1
ATOM 737 C C . LYS A 1 94 ? -5.239 -4.464 6.207 1.00 94.50 94 LYS A C 1
ATOM 739 O O . LYS A 1 94 ? -5.858 -3.554 6.759 1.00 94.50 94 LYS A O 1
ATOM 744 N N . GLU A 1 95 ? -4.542 -4.278 5.087 1.00 92.44 95 GLU A N 1
ATOM 745 C CA . GLU A 1 95 ? -4.508 -2.990 4.383 1.00 92.44 95 GLU A CA 1
ATOM 746 C C . GLU A 1 95 ? -5.907 -2.557 3.920 1.00 92.44 95 GLU A C 1
ATOM 748 O O . GLU A 1 95 ? -6.320 -1.422 4.184 1.00 92.44 95 GLU A O 1
ATOM 753 N N . ALA A 1 96 ? -6.676 -3.463 3.306 1.00 92.19 96 ALA A N 1
ATOM 754 C CA . ALA A 1 96 ? -8.046 -3.182 2.876 1.00 92.19 96 ALA A CA 1
ATOM 755 C C . ALA A 1 96 ? -8.953 -2.784 4.055 1.00 92.19 96 ALA A C 1
ATOM 757 O O . ALA A 1 96 ? -9.684 -1.792 3.978 1.00 92.19 96 ALA A O 1
ATOM 758 N N . LEU A 1 97 ? -8.861 -3.499 5.181 1.00 94.62 97 LEU A N 1
ATOM 759 C CA . LEU A 1 97 ? -9.619 -3.199 6.397 1.00 94.62 97 LEU A CA 1
ATOM 760 C C . LEU A 1 97 ? -9.275 -1.819 6.967 1.00 94.62 97 LEU A C 1
ATOM 762 O O . LEU A 1 97 ? -10.180 -1.083 7.367 1.00 94.62 97 LEU A O 1
ATOM 766 N N . VAL A 1 98 ? -7.994 -1.439 6.975 1.00 95.69 98 VAL A N 1
ATOM 767 C CA . VAL A 1 98 ? -7.561 -0.105 7.418 1.00 95.69 98 VAL A CA 1
ATOM 768 C C . VAL A 1 98 ? -8.131 0.982 6.511 1.00 95.69 98 VAL A C 1
ATOM 770 O O . VAL A 1 98 ? -8.687 1.958 7.014 1.00 95.69 98 VAL A O 1
ATOM 773 N N . VAL A 1 99 ? -8.035 0.821 5.188 1.00 94.94 99 VAL A N 1
ATOM 774 C CA . VAL A 1 99 ? -8.571 1.794 4.220 1.00 94.94 99 VAL A CA 1
ATOM 775 C C . VAL A 1 99 ? -10.084 1.952 4.386 1.00 94.94 99 VAL A C 1
ATOM 777 O O . VAL A 1 99 ? -10.598 3.073 4.427 1.00 94.94 99 VAL A O 1
ATOM 780 N N . ASN A 1 100 ? -10.805 0.842 4.530 1.00 94.81 100 ASN A N 1
ATOM 781 C CA . ASN A 1 100 ? -12.249 0.859 4.730 1.00 94.81 100 ASN A CA 1
ATOM 782 C C . ASN A 1 100 ? -12.636 1.532 6.046 1.00 94.81 100 ASN A C 1
ATOM 784 O O . ASN A 1 100 ? -13.579 2.324 6.078 1.00 94.81 100 ASN A O 1
ATOM 788 N N . LEU A 1 101 ? -11.902 1.267 7.126 1.00 95.50 101 LEU A N 1
ATOM 789 C CA . LEU A 1 101 ? -12.140 1.916 8.409 1.00 95.50 101 LEU A CA 1
ATOM 790 C C . LEU A 1 101 ? -11.846 3.419 8.351 1.00 95.50 101 LEU A C 1
ATOM 792 O O . LEU A 1 101 ? -12.663 4.207 8.819 1.00 95.50 101 LEU A O 1
ATOM 796 N N . ALA A 1 102 ? -10.746 3.826 7.714 1.00 96.50 102 ALA A N 1
ATOM 797 C CA . ALA A 1 102 ? -10.418 5.233 7.502 1.00 96.50 102 ALA A CA 1
ATOM 798 C C . ALA A 1 102 ? -11.568 5.974 6.797 1.00 96.50 102 ALA A C 1
ATOM 800 O O . ALA A 1 102 ? -11.998 7.035 7.253 1.00 96.50 102 ALA A O 1
ATOM 801 N N . ARG A 1 103 ? -12.128 5.376 5.736 1.00 96.31 103 ARG A N 1
ATOM 802 C CA . ARG A 1 103 ? -13.299 5.914 5.024 1.00 96.31 103 ARG A CA 1
ATOM 803 C C . ARG A 1 103 ? -14.552 5.950 5.901 1.00 96.31 103 ARG A C 1
ATOM 805 O O . ARG A 1 103 ? -15.257 6.957 5.903 1.00 96.31 103 ARG A O 1
ATOM 812 N N . LYS A 1 104 ? -14.820 4.896 6.681 1.00 95.81 104 LYS A N 1
ATOM 813 C CA . LYS A 1 104 ? -15.947 4.848 7.635 1.00 95.81 104 LYS A CA 1
ATOM 814 C C . LYS A 1 104 ? -15.839 5.923 8.722 1.00 95.81 104 LYS A C 1
ATOM 816 O O . LYS A 1 104 ? -16.861 6.441 9.160 1.00 95.81 104 LYS A O 1
ATOM 821 N N . GLU A 1 105 ? -14.625 6.304 9.114 1.00 96.19 105 GLU A N 1
ATOM 822 C CA . GLU A 1 105 ? -14.367 7.422 10.032 1.00 96.19 105 GLU A CA 1
ATOM 823 C C . GLU A 1 105 ? -14.396 8.806 9.352 1.00 96.19 105 GLU A C 1
ATOM 825 O O . GLU A 1 105 ? -14.097 9.821 9.984 1.00 96.19 105 GLU A O 1
ATOM 830 N N . GLY A 1 106 ? -14.783 8.869 8.075 1.00 97.31 106 GLY A N 1
ATOM 831 C CA . GLY A 1 106 ? -14.946 10.111 7.325 1.00 97.31 106 GLY A CA 1
ATOM 832 C C . GLY A 1 106 ? -13.646 10.688 6.765 1.00 97.31 106 GLY A C 1
ATOM 833 O O . GLY A 1 106 ? -13.641 11.840 6.328 1.00 97.31 106 GLY A O 1
ATOM 834 N N . LEU A 1 107 ? -12.545 9.927 6.761 1.00 97.62 107 LEU A N 1
ATOM 835 C CA . LEU A 1 107 ? -11.324 10.352 6.081 1.00 97.62 107 LEU A CA 1
ATOM 836 C C . LEU A 1 107 ? -11.476 10.212 4.566 1.00 97.62 107 LEU A C 1
ATOM 838 O O . LEU A 1 107 ? -12.035 9.247 4.049 1.00 97.62 107 LEU A O 1
ATOM 842 N N . SER A 1 108 ? -10.931 11.192 3.859 1.00 96.62 108 SER A N 1
ATOM 843 C CA . SER A 1 108 ? -10.857 11.234 2.402 1.00 96.62 108 SER A CA 1
ATOM 844 C C . SER A 1 108 ? -9.526 11.847 1.975 1.00 96.62 108 SER A C 1
ATOM 846 O O . SER A 1 108 ? -8.831 12.478 2.780 1.00 96.62 108 SER A O 1
ATOM 848 N N . VAL A 1 109 ? -9.158 11.635 0.717 1.00 95.69 109 VAL A N 1
ATOM 849 C CA . VAL A 1 109 ? -7.986 12.236 0.077 1.00 95.69 109 VAL A CA 1
ATOM 850 C C . VAL A 1 109 ? -8.481 12.957 -1.171 1.00 95.69 109 VAL A C 1
ATOM 852 O O . VAL A 1 109 ? -9.272 12.396 -1.930 1.00 95.69 109 VAL A O 1
ATOM 855 N N . SER A 1 110 ? -8.086 14.215 -1.349 1.00 96.56 110 SER A N 1
ATOM 856 C CA . SER A 1 1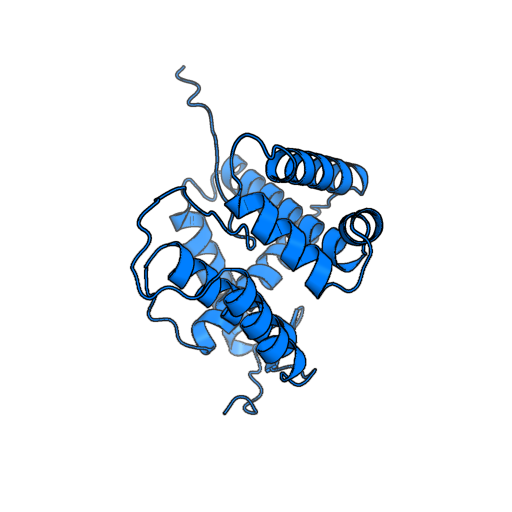10 ? -8.451 14.990 -2.534 1.00 96.56 110 SER A CA 1
ATOM 857 C C . SER A 1 110 ? -7.575 14.615 -3.734 1.00 96.56 110 SER A C 1
ATOM 859 O O . SER A 1 110 ? -6.474 14.090 -3.576 1.00 96.56 110 SER A O 1
ATOM 861 N N . GLY A 1 111 ? -8.039 14.926 -4.948 1.00 95.12 111 GLY A N 1
ATOM 862 C CA . GLY A 1 111 ? -7.211 14.776 -6.151 1.00 95.12 111 GLY A CA 1
ATOM 863 C C . GLY A 1 111 ? -5.913 15.587 -6.069 1.00 95.12 111 GLY A C 1
ATOM 864 O O . GLY A 1 111 ? -4.856 15.067 -6.400 1.00 95.12 111 GLY A O 1
ATOM 865 N N . GLU A 1 112 ? -5.980 16.809 -5.531 1.00 96.81 112 GLU A N 1
ATOM 866 C CA . GLU A 1 112 ? -4.815 17.681 -5.323 1.00 96.81 112 GLU A CA 1
ATOM 867 C C . GLU A 1 112 ? -3.782 17.042 -4.382 1.00 96.81 112 GLU A C 1
ATOM 869 O O . GLU A 1 112 ? -2.598 17.031 -4.696 1.00 96.81 112 GLU A O 1
ATOM 874 N N . GLU A 1 113 ? -4.211 16.412 -3.282 1.00 95.69 113 GLU A N 1
ATOM 875 C CA . GLU A 1 113 ? -3.296 15.704 -2.374 1.00 95.69 113 GLU A CA 1
ATOM 876 C C . GLU A 1 113 ? -2.595 14.522 -3.060 1.00 95.69 113 GLU A C 1
ATOM 878 O O . GLU A 1 113 ? -1.420 14.258 -2.798 1.00 95.69 113 GLU A O 1
ATOM 883 N N . ILE A 1 114 ? -3.301 13.811 -3.945 1.00 94.00 114 ILE A N 1
ATOM 884 C CA . ILE A 1 114 ? -2.723 12.704 -4.715 1.00 94.00 114 ILE A CA 1
ATOM 885 C C . ILE A 1 114 ? -1.720 13.242 -5.738 1.00 94.00 114 ILE A C 1
ATOM 887 O O . ILE A 1 114 ? -0.610 12.721 -5.833 1.00 94.00 114 ILE A O 1
ATOM 891 N N . GLU A 1 115 ? -2.078 14.293 -6.477 1.00 94.50 115 GLU A N 1
ATOM 892 C CA . GLU A 1 115 ? -1.210 14.929 -7.473 1.00 94.50 115 GLU A CA 1
ATOM 893 C C . GLU A 1 115 ? 0.061 15.509 -6.843 1.00 94.50 115 GLU A C 1
ATOM 895 O O . GLU A 1 115 ? 1.159 15.306 -7.368 1.00 94.50 115 GLU A O 1
ATOM 900 N N . GLU A 1 116 ? -0.058 16.182 -5.696 1.00 94.31 116 GLU A N 1
ATOM 901 C CA . GLU A 1 116 ? 1.085 16.692 -4.939 1.00 94.31 116 GLU A CA 1
ATOM 902 C C . GLU A 1 116 ? 2.007 15.555 -4.492 1.00 94.31 116 GLU A C 1
ATOM 904 O O . GLU A 1 116 ? 3.226 15.644 -4.658 1.00 94.31 116 GLU A O 1
ATOM 909 N N . TYR A 1 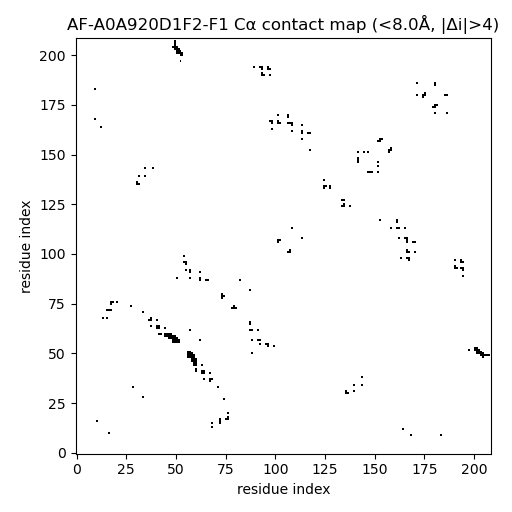117 ? 1.438 14.468 -3.965 1.00 90.25 117 TYR A N 1
ATOM 910 C CA . TYR A 1 117 ? 2.211 13.313 -3.520 1.00 90.25 117 TYR A CA 1
ATOM 911 C C . TYR A 1 117 ? 2.930 12.618 -4.683 1.00 90.25 117 TYR A C 1
ATOM 913 O O . TYR A 1 117 ? 4.127 12.341 -4.591 1.00 90.25 117 TYR A O 1
ATOM 921 N N . ILE A 1 118 ? 2.239 12.406 -5.808 1.00 88.44 118 ILE A N 1
ATOM 922 C CA . ILE A 1 118 ? 2.826 11.856 -7.038 1.00 88.44 118 ILE A CA 1
ATOM 923 C C . ILE A 1 118 ? 3.948 12.758 -7.548 1.00 88.44 118 ILE A C 1
ATOM 925 O O . ILE A 1 118 ? 5.017 12.264 -7.892 1.00 88.44 118 ILE A O 1
ATOM 929 N N . THR A 1 119 ? 3.740 14.076 -7.563 1.00 90.88 119 THR A N 1
ATOM 930 C CA . THR A 1 119 ? 4.745 15.043 -8.026 1.00 90.88 119 THR A CA 1
ATOM 931 C C . THR A 1 119 ? 5.999 15.000 -7.157 1.00 90.88 119 THR A C 1
ATOM 933 O O . THR A 1 119 ? 7.113 14.997 -7.681 1.00 90.88 119 THR A O 1
ATOM 936 N N . GLN A 1 120 ? 5.838 14.920 -5.833 1.00 87.12 120 GLN A N 1
ATOM 937 C CA . GLN A 1 120 ? 6.962 14.781 -4.905 1.00 87.12 120 GLN A CA 1
ATOM 938 C C . GLN A 1 120 ? 7.715 13.468 -5.127 1.00 87.12 120 GLN A C 1
ATOM 940 O O . GLN A 1 120 ? 8.939 13.483 -5.229 1.00 87.12 120 GLN A O 1
ATOM 945 N N . LEU A 1 121 ? 7.002 12.344 -5.252 1.00 82.75 121 LEU A N 1
ATOM 946 C CA . LEU A 1 121 ? 7.617 11.044 -5.523 1.00 82.75 121 LEU A CA 1
ATOM 947 C C . LEU A 1 121 ? 8.349 11.021 -6.863 1.00 82.75 121 LEU A C 1
ATOM 949 O O . LEU A 1 121 ? 9.488 10.561 -6.911 1.00 82.75 121 LEU A O 1
ATOM 953 N N . ARG A 1 122 ? 7.734 11.560 -7.923 1.00 84.12 122 ARG A N 1
ATOM 954 C CA . ARG A 1 122 ? 8.358 11.707 -9.242 1.00 84.12 122 ARG A CA 1
ATOM 955 C C . ARG A 1 122 ? 9.652 12.510 -9.136 1.00 84.12 122 ARG A C 1
ATOM 957 O O . ARG A 1 122 ? 10.683 12.055 -9.609 1.00 84.12 122 ARG A O 1
ATOM 964 N N . GLY A 1 123 ? 9.634 13.642 -8.432 1.00 81.69 123 GLY A N 1
ATOM 965 C CA . GLY A 1 123 ? 10.835 14.446 -8.200 1.00 81.69 123 GLY A CA 1
ATOM 966 C C . GLY A 1 123 ? 11.956 13.696 -7.471 1.00 81.69 123 GLY A C 1
ATOM 967 O O . GLY A 1 123 ? 13.123 13.904 -7.787 1.00 81.69 123 GLY A O 1
ATOM 968 N N . LEU A 1 124 ? 11.621 12.798 -6.537 1.00 76.44 124 LEU A N 1
ATOM 969 C CA . LEU A 1 124 ? 12.607 11.977 -5.823 1.00 76.4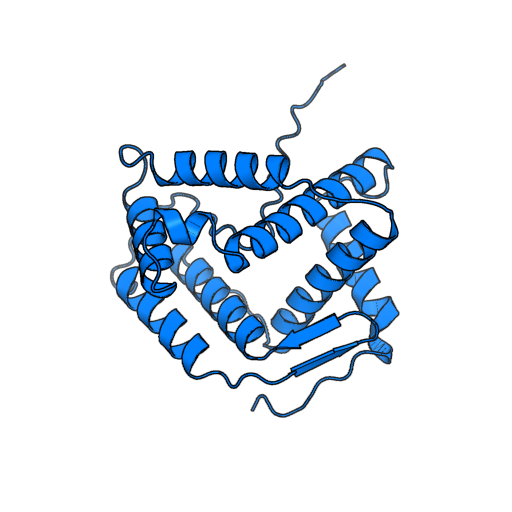4 124 LEU A CA 1
ATOM 970 C C . LEU A 1 124 ? 13.237 10.894 -6.709 1.00 76.44 124 LEU A C 1
ATOM 972 O O . LEU A 1 124 ? 14.413 10.589 -6.535 1.00 76.44 124 LEU A O 1
ATOM 976 N N . VAL A 1 125 ? 12.477 10.306 -7.638 1.00 74.00 125 VAL A N 1
ATOM 977 C CA . VAL A 1 125 ? 12.993 9.267 -8.553 1.00 74.00 125 VAL A CA 1
ATOM 978 C C . VAL A 1 125 ? 13.631 9.841 -9.822 1.00 74.00 125 VAL A C 1
ATOM 980 O O . VAL A 1 125 ? 14.446 9.169 -10.452 1.00 74.00 125 VAL A O 1
ATOM 983 N N . ASP A 1 126 ? 13.290 11.079 -10.186 1.00 73.62 126 ASP A N 1
ATOM 984 C CA . ASP A 1 126 ? 13.826 11.789 -11.352 1.00 73.62 126 ASP A CA 1
ATOM 985 C C . ASP A 1 126 ? 15.131 12.546 -11.049 1.00 73.62 126 ASP A C 1
ATOM 987 O O . ASP A 1 126 ? 15.807 12.984 -11.984 1.00 73.62 126 ASP A O 1
ATOM 991 N N . ASP A 1 127 ? 15.534 12.674 -9.779 1.00 70.56 127 ASP A N 1
ATOM 992 C CA . ASP A 1 127 ? 16.846 13.216 -9.400 1.00 70.56 127 ASP A CA 1
ATOM 993 C C . ASP A 1 127 ? 17.965 12.192 -9.679 1.00 70.56 127 ASP A C 1
ATOM 995 O O . ASP A 1 127 ? 18.534 11.533 -8.805 1.00 70.56 127 ASP A O 1
ATOM 999 N N . THR A 1 128 ? 18.246 12.028 -10.972 1.00 54.50 128 THR A N 1
ATOM 1000 C CA . THR A 1 128 ? 19.156 11.015 -11.526 1.00 54.50 128 THR A CA 1
ATOM 1001 C C . THR A 1 128 ? 20.629 11.202 -11.159 1.00 54.50 128 THR A C 1
ATOM 1003 O O . THR A 1 128 ? 21.429 10.308 -11.440 1.00 54.50 128 THR A O 1
ATOM 1006 N N . GLU A 1 129 ? 21.010 12.324 -10.540 1.00 62.75 129 GLU A N 1
ATOM 1007 C CA . GLU A 1 129 ? 22.376 12.519 -10.040 1.00 62.75 129 GLU A CA 1
ATOM 1008 C C . GLU A 1 129 ? 22.618 11.791 -8.708 1.00 62.75 129 GLU A C 1
ATOM 1010 O O . GLU A 1 129 ? 23.771 11.534 -8.359 1.00 62.75 129 GLU A O 1
ATOM 1015 N N . GLN A 1 130 ? 21.554 11.425 -7.980 1.00 63.25 130 GLN A N 1
ATOM 1016 C CA . GLN A 1 130 ? 21.671 10.840 -6.643 1.00 63.25 130 GLN A CA 1
ATOM 1017 C C . GLN A 1 130 ? 21.621 9.309 -6.626 1.00 63.25 130 GLN A C 1
ATOM 1019 O O . GLN A 1 130 ? 22.327 8.712 -5.811 1.00 63.25 130 GLN A O 1
ATOM 1024 N N . ASP A 1 131 ? 20.841 8.662 -7.506 1.00 72.44 131 ASP A N 1
ATOM 1025 C CA . ASP A 1 131 ? 20.730 7.196 -7.497 1.00 72.44 131 ASP A CA 1
ATOM 1026 C C . ASP A 1 131 ? 20.346 6.562 -8.862 1.00 72.44 131 ASP A C 1
ATOM 1028 O O . ASP A 1 131 ? 19.174 6.569 -9.259 1.00 72.44 131 ASP A O 1
ATOM 1032 N N . PRO A 1 132 ? 21.299 5.948 -9.596 1.00 79.38 132 PRO A N 1
ATOM 1033 C CA . PRO A 1 132 ? 21.010 5.258 -10.855 1.00 79.38 132 PRO A CA 1
ATOM 1034 C C . PRO A 1 132 ? 20.106 4.024 -10.690 1.00 79.38 132 PRO A C 1
ATOM 1036 O O . PRO A 1 132 ? 19.433 3.644 -11.649 1.00 79.38 132 PRO A O 1
ATOM 1039 N N . VAL A 1 133 ? 20.048 3.415 -9.498 1.00 80.94 133 VAL A N 1
ATOM 1040 C CA . VAL A 1 133 ? 19.164 2.272 -9.212 1.00 80.94 133 VAL A CA 1
ATOM 1041 C C . VAL A 1 133 ? 17.704 2.716 -9.218 1.00 80.94 133 VAL A C 1
ATOM 1043 O O . VAL A 1 133 ? 16.862 2.057 -9.828 1.00 80.94 133 VAL A O 1
ATOM 1046 N N . MET A 1 134 ? 17.400 3.868 -8.617 1.00 77.81 134 MET A N 1
ATOM 1047 C CA . MET A 1 134 ? 16.033 4.402 -8.574 1.00 77.81 134 MET A CA 1
ATOM 1048 C C . MET A 1 134 ? 15.520 4.768 -9.965 1.00 77.81 134 MET A C 1
ATOM 1050 O O . MET A 1 134 ? 14.363 4.491 -10.287 1.00 77.81 134 MET A O 1
ATOM 1054 N N . LYS A 1 135 ? 16.399 5.291 -10.827 1.00 82.00 135 LYS A N 1
ATOM 1055 C CA . LYS A 1 135 ? 16.077 5.516 -12.239 1.00 82.00 135 LYS A CA 1
ATOM 1056 C C . LYS A 1 135 ? 15.706 4.211 -12.948 1.00 82.00 135 LYS A C 1
ATOM 1058 O O . LYS A 1 135 ? 14.694 4.161 -13.639 1.00 82.00 135 LYS A O 1
ATOM 1063 N N . GLN A 1 136 ? 16.493 3.152 -12.756 1.00 84.19 136 GLN A N 1
ATOM 1064 C CA . GLN A 1 136 ? 16.229 1.855 -13.383 1.00 84.19 136 GLN A CA 1
ATOM 1065 C C . GLN A 1 136 ? 14.921 1.224 -12.880 1.00 84.19 136 GLN A C 1
ATOM 1067 O O . GLN A 1 136 ? 14.168 0.660 -13.673 1.00 84.19 136 GLN A O 1
ATOM 1072 N N . ILE A 1 137 ? 14.618 1.350 -11.584 1.00 83.38 137 ILE A N 1
ATOM 1073 C CA . ILE A 1 137 ? 13.340 0.909 -11.002 1.00 83.38 137 ILE A CA 1
ATOM 1074 C C . ILE A 1 137 ? 12.173 1.670 -11.641 1.00 83.38 137 ILE A C 1
ATOM 1076 O O . ILE A 1 137 ? 11.216 1.051 -12.099 1.00 83.38 137 ILE A O 1
ATOM 1080 N N . ARG A 1 138 ? 12.261 3.002 -11.724 1.00 84.50 138 ARG A N 1
ATOM 1081 C CA . ARG A 1 138 ? 11.245 3.845 -12.371 1.00 84.50 138 ARG A CA 1
ATOM 1082 C C . ARG A 1 138 ? 11.028 3.448 -13.832 1.00 84.50 138 ARG A C 1
ATOM 1084 O O . ARG A 1 138 ? 9.887 3.253 -14.238 1.00 84.50 138 ARG A O 1
ATOM 1091 N N . ASP A 1 139 ? 12.102 3.315 -14.607 1.00 88.25 139 ASP A N 1
ATOM 1092 C CA . ASP A 1 139 ? 12.023 2.993 -16.036 1.00 88.25 139 ASP A CA 1
ATOM 1093 C C . ASP A 1 139 ? 11.353 1.630 -16.263 1.00 88.25 139 ASP A C 1
ATOM 1095 O O . ASP A 1 139 ? 10.530 1.487 -17.170 1.00 88.25 139 ASP A O 1
ATOM 1099 N N . ASN A 1 140 ? 11.634 0.644 -15.405 1.00 86.81 140 ASN A N 1
ATOM 1100 C CA . ASN A 1 140 ? 10.969 -0.652 -15.480 1.00 86.81 140 ASN A CA 1
ATOM 1101 C C . ASN A 1 140 ? 9.501 -0.608 -15.023 1.00 86.81 140 ASN A C 1
ATOM 1103 O O . ASN A 1 140 ? 8.674 -1.252 -15.663 1.00 86.81 140 ASN A O 1
ATOM 1107 N N . LEU A 1 141 ? 9.146 0.175 -13.995 1.00 84.81 141 LEU A N 1
ATOM 1108 C CA . LEU A 1 141 ? 7.743 0.378 -13.594 1.00 84.81 141 LEU A CA 1
ATOM 1109 C C . LEU A 1 141 ? 6.911 0.982 -14.736 1.00 84.81 141 LEU A C 1
ATOM 1111 O O . LEU A 1 141 ? 5.829 0.488 -15.050 1.00 84.81 141 LEU A O 1
ATOM 1115 N N . VAL A 1 142 ? 7.441 2.017 -15.395 1.00 85.44 142 VAL A N 1
ATOM 1116 C CA . VAL A 1 142 ? 6.798 2.638 -16.563 1.00 85.44 142 VAL A CA 1
ATOM 1117 C C . VAL A 1 142 ? 6.676 1.626 -17.700 1.00 85.44 142 VAL A C 1
ATOM 1119 O O . VAL A 1 142 ? 5.600 1.473 -18.272 1.00 85.44 142 VAL A O 1
ATOM 1122 N N . LYS A 1 143 ? 7.745 0.880 -17.996 1.00 88.88 143 LYS A N 1
ATOM 1123 C CA . LYS A 1 143 ? 7.743 -0.139 -19.051 1.00 88.88 143 LYS A CA 1
ATOM 1124 C C . LYS A 1 143 ? 6.706 -1.241 -18.807 1.00 88.88 143 LYS A C 1
ATOM 1126 O O . LYS A 1 143 ? 5.980 -1.571 -19.739 1.00 88.88 143 LYS A O 1
ATOM 1131 N N . MET A 1 144 ? 6.623 -1.779 -17.588 1.00 82.25 144 MET A N 1
ATOM 1132 C CA . MET A 1 144 ? 5.638 -2.803 -17.209 1.00 82.25 144 MET A CA 1
ATOM 1133 C C . MET A 1 144 ? 4.199 -2.318 -17.380 1.00 82.25 144 MET A C 1
ATOM 1135 O O . MET A 1 144 ? 3.335 -3.081 -17.787 1.00 82.25 144 MET A O 1
ATOM 1139 N N . SER A 1 145 ? 3.936 -1.035 -17.120 1.00 83.19 145 SER A N 1
ATOM 1140 C CA . SER A 1 145 ? 2.588 -0.485 -17.302 1.00 83.19 145 SER A CA 1
ATOM 1141 C C . SER A 1 145 ? 2.128 -0.456 -18.766 1.00 83.19 145 SER A C 1
ATOM 1143 O O . SER A 1 145 ? 0.943 -0.275 -19.035 1.00 83.19 145 SER A O 1
ATOM 1145 N N . GLY A 1 146 ? 3.056 -0.567 -19.726 1.00 88.12 146 GLY A N 1
ATOM 1146 C CA . GLY A 1 146 ? 2.775 -0.392 -21.152 1.00 88.12 146 GLY A CA 1
ATOM 1147 C C . GLY A 1 146 ? 2.401 1.043 -21.549 1.00 88.12 146 GLY A C 1
ATOM 1148 O O . GLY A 1 146 ? 2.078 1.284 -22.714 1.00 88.12 146 GLY A O 1
ATOM 1149 N N . LEU A 1 147 ? 2.451 1.996 -20.612 1.00 88.75 147 LEU A N 1
ATOM 1150 C CA . LEU A 1 147 ? 2.090 3.393 -20.825 1.00 88.75 147 LEU A CA 1
ATOM 1151 C C . LEU A 1 147 ? 3.330 4.270 -21.061 1.00 88.75 147 LEU A C 1
ATOM 1153 O O . LEU A 1 147 ? 4.407 4.005 -20.520 1.00 88.75 147 LEU A O 1
ATOM 1157 N N . PRO A 1 148 ? 3.188 5.374 -21.815 1.00 91.88 148 PRO A N 1
ATOM 1158 C CA . PRO A 1 148 ? 4.146 6.471 -21.769 1.00 91.88 148 PRO A CA 1
ATOM 1159 C C . PRO A 1 148 ? 4.298 7.009 -20.340 1.00 91.88 148 PRO A C 1
ATOM 1161 O O . PRO A 1 148 ? 3.324 7.080 -19.596 1.00 91.88 148 PRO A O 1
ATOM 1164 N N . GLU A 1 149 ? 5.494 7.465 -19.966 1.00 88.00 149 GLU A N 1
ATOM 1165 C CA . GLU A 1 149 ? 5.800 7.919 -18.598 1.00 88.00 149 GLU A CA 1
ATOM 1166 C C . GLU A 1 149 ? 4.802 8.958 -18.053 1.00 88.00 149 GLU A C 1
ATOM 1168 O O . GLU A 1 149 ? 4.294 8.825 -16.941 1.00 88.00 149 GLU A O 1
ATOM 1173 N N . ASP A 1 150 ? 4.471 9.982 -18.843 1.00 89.81 150 ASP A N 1
ATOM 1174 C CA . ASP A 1 150 ? 3.536 11.027 -18.409 1.00 89.81 150 ASP A CA 1
ATOM 1175 C C . ASP A 1 150 ? 2.091 10.523 -18.256 1.00 89.81 150 ASP A C 1
ATOM 1177 O O . ASP A 1 150 ? 1.314 11.124 -17.510 1.00 89.81 150 ASP A O 1
ATOM 1181 N N . GLU A 1 151 ? 1.726 9.441 -18.948 1.00 91.81 151 GLU A N 1
ATOM 1182 C CA . GLU A 1 151 ? 0.431 8.769 -18.800 1.00 91.81 151 GLU A CA 1
ATOM 1183 C C . GLU A 1 151 ? 0.440 7.807 -17.611 1.00 91.81 151 GLU A C 1
ATOM 1185 O O . GLU A 1 151 ? -0.541 7.755 -16.873 1.00 91.81 151 GLU A O 1
ATOM 1190 N N . TYR A 1 152 ? 1.558 7.119 -17.359 1.00 88.19 152 TYR A N 1
ATOM 1191 C CA . TYR A 1 152 ? 1.741 6.248 -16.198 1.00 88.19 152 TYR A CA 1
ATOM 1192 C C . TYR A 1 152 ? 1.447 6.991 -14.889 1.00 88.19 152 TYR A C 1
ATOM 1194 O O . TYR A 1 152 ? 0.600 6.558 -14.106 1.00 88.19 152 TYR A O 1
ATOM 1202 N N . TRP A 1 153 ? 2.058 8.164 -14.686 1.00 87.50 153 TRP A N 1
ATOM 1203 C CA . TRP A 1 153 ? 1.864 8.966 -13.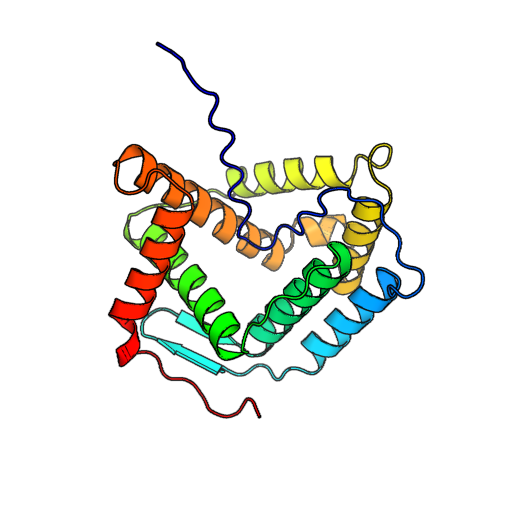469 1.00 87.50 153 TRP A CA 1
ATOM 1204 C C . TRP A 1 153 ? 0.441 9.508 -13.293 1.00 87.50 153 TRP A C 1
ATOM 1206 O O . TRP A 1 153 ? 0.069 9.899 -12.189 1.00 87.50 153 TRP A O 1
ATOM 1216 N N . LYS A 1 154 ? -0.352 9.537 -14.368 1.00 90.31 154 LYS A N 1
ATOM 1217 C CA . LYS A 1 154 ? -1.746 10.004 -14.378 1.00 90.31 154 LYS A CA 1
ATOM 1218 C C . LYS A 1 154 ? -2.750 8.858 -14.486 1.00 90.31 154 LYS A C 1
ATOM 1220 O O . LYS A 1 154 ? -3.948 9.110 -14.601 1.00 90.31 154 LYS A O 1
ATOM 1225 N N . SER A 1 155 ? -2.271 7.618 -14.505 1.00 87.94 155 SER A N 1
ATOM 1226 C CA . SER A 1 155 ? -3.125 6.451 -14.667 1.00 87.94 155 SER A CA 1
ATOM 1227 C C . SER A 1 155 ? -4.020 6.265 -13.445 1.00 87.94 155 SER A C 1
ATOM 1229 O O . SER A 1 155 ? -3.623 6.520 -12.306 1.00 87.94 155 SER A O 1
ATOM 1231 N N . GLU A 1 156 ? -5.238 5.779 -13.683 1.00 90.81 156 GLU A N 1
ATOM 1232 C CA . GLU A 1 156 ? -6.212 5.521 -12.621 1.00 90.81 156 GLU A CA 1
ATOM 1233 C C . GLU A 1 156 ? -5.669 4.535 -11.576 1.00 90.81 156 GLU A C 1
ATOM 1235 O O . GLU A 1 156 ? -5.923 4.689 -10.381 1.00 90.81 156 GLU A O 1
ATOM 1240 N N . GLU A 1 157 ? -4.888 3.547 -12.014 1.00 85.50 157 GLU A N 1
ATOM 1241 C CA . GLU A 1 157 ? -4.230 2.578 -11.139 1.00 85.50 157 GLU A CA 1
ATOM 1242 C C . GLU A 1 157 ? -3.274 3.265 -10.156 1.00 85.50 157 GLU A C 1
ATOM 1244 O O . GLU A 1 157 ? -3.372 3.065 -8.941 1.00 85.50 157 GLU A O 1
ATOM 1249 N N . ILE A 1 158 ? -2.401 4.140 -10.663 1.00 86.50 158 ILE A N 1
ATOM 1250 C CA . ILE A 1 158 ? -1.445 4.887 -9.845 1.00 86.50 158 ILE A CA 1
ATOM 1251 C C . ILE A 1 158 ? -2.159 5.864 -8.910 1.00 86.50 158 ILE A C 1
ATOM 1253 O O . ILE A 1 158 ? -1.827 5.931 -7.722 1.00 86.50 158 ILE A O 1
ATOM 1257 N N . THR A 1 159 ? -3.191 6.559 -9.391 1.00 90.25 159 THR A N 1
ATOM 1258 C CA . THR A 1 159 ? -4.026 7.428 -8.553 1.00 90.25 159 THR A CA 1
ATOM 1259 C C . THR A 1 159 ? -4.672 6.648 -7.405 1.00 90.25 159 THR A C 1
ATOM 1261 O O . THR A 1 159 ? -4.535 7.050 -6.249 1.00 90.25 159 THR A O 1
ATOM 1264 N N . LYS A 1 160 ? -5.314 5.502 -7.679 1.00 89.12 160 LYS A N 1
ATOM 1265 C CA . LYS A 1 160 ? -5.942 4.655 -6.647 1.00 89.12 160 LYS A CA 1
ATOM 1266 C C . LYS A 1 160 ? -4.924 4.100 -5.654 1.00 89.12 160 LYS A C 1
ATOM 1268 O O . LYS A 1 160 ? -5.209 4.027 -4.457 1.00 89.12 160 LYS A O 1
ATOM 1273 N N . LYS A 1 161 ? -3.736 3.709 -6.126 1.00 86.81 161 LYS A N 1
ATOM 1274 C CA . LYS A 1 161 ? -2.648 3.226 -5.266 1.00 86.81 161 LYS A CA 1
ATOM 1275 C C . LYS A 1 161 ? -2.236 4.300 -4.260 1.00 86.81 161 LYS A C 1
ATOM 1277 O O . LYS A 1 161 ? -2.193 4.028 -3.060 1.00 86.81 161 LYS A O 1
ATOM 1282 N N . TYR A 1 162 ? -1.993 5.525 -4.721 1.00 90.06 162 TYR A N 1
ATOM 1283 C CA . TYR A 1 162 ? -1.573 6.614 -3.840 1.00 90.06 162 TYR A CA 1
ATOM 1284 C C . TYR A 1 162 ? -2.700 7.187 -2.981 1.00 90.06 162 TYR A C 1
ATOM 1286 O O . TYR A 1 162 ? -2.439 7.585 -1.847 1.00 90.06 162 TYR A O 1
ATOM 1294 N N . GLU A 1 163 ? -3.955 7.127 -3.432 1.00 93.25 163 GLU A N 1
ATOM 1295 C CA . GLU A 1 163 ? -5.113 7.399 -2.575 1.00 93.25 163 GLU A CA 1
ATOM 1296 C C . GLU A 1 163 ? -5.116 6.474 -1.346 1.00 93.25 163 GLU A C 1
ATOM 1298 O O . GLU A 1 163 ? -5.217 6.953 -0.214 1.00 93.25 163 GLU A O 1
ATOM 1303 N N . LYS A 1 164 ? -4.947 5.154 -1.543 1.00 91.88 164 LYS A N 1
ATOM 1304 C CA . LYS A 1 164 ? -4.874 4.174 -0.442 1.00 91.88 164 LYS A CA 1
ATOM 1305 C C . LYS A 1 164 ? -3.726 4.497 0.520 1.00 91.88 164 LYS A C 1
ATOM 1307 O O . LYS A 1 164 ? -3.942 4.528 1.731 1.00 91.88 164 LYS A O 1
ATOM 1312 N N . VAL A 1 165 ? -2.533 4.791 -0.008 1.00 89.56 165 VAL A N 1
ATOM 1313 C CA . VAL A 1 165 ? -1.348 5.163 0.791 1.00 89.56 165 VAL A CA 1
ATOM 1314 C C . VAL A 1 165 ? -1.642 6.381 1.669 1.00 89.56 165 VAL A C 1
ATOM 1316 O O . VAL A 1 165 ? -1.421 6.353 2.881 1.00 89.56 165 VAL A O 1
ATOM 1319 N N . LEU A 1 166 ? -2.172 7.449 1.070 1.00 94.44 166 LEU A N 1
ATOM 1320 C CA . LEU A 1 166 ? -2.475 8.694 1.769 1.00 94.44 166 LEU A CA 1
ATOM 1321 C C . LEU A 1 166 ? -3.593 8.512 2.803 1.00 94.44 166 LEU A C 1
ATOM 1323 O O . LEU A 1 166 ? -3.500 9.066 3.899 1.00 94.44 166 LEU A O 1
ATOM 1327 N N . LEU A 1 167 ? -4.613 7.697 2.510 1.00 95.62 167 LEU A N 1
ATOM 1328 C CA . LEU A 1 167 ? -5.659 7.347 3.476 1.00 95.62 167 LEU A CA 1
ATOM 1329 C C . LEU A 1 167 ? -5.077 6.650 4.707 1.00 95.62 167 LEU A C 1
ATOM 1331 O O . LEU A 1 167 ? -5.383 7.054 5.830 1.00 95.62 167 LEU A O 1
ATOM 1335 N N . ILE A 1 168 ? -4.205 5.656 4.513 1.00 93.81 168 ILE A N 1
ATOM 1336 C CA . ILE A 1 168 ? -3.536 4.954 5.616 1.00 93.81 168 ILE A CA 1
ATOM 1337 C C . ILE A 1 168 ? -2.689 5.940 6.430 1.00 93.81 168 ILE A C 1
ATOM 1339 O O . ILE A 1 168 ? -2.808 5.979 7.653 1.00 93.81 168 ILE A O 1
ATOM 1343 N N . GLN A 1 169 ? -1.893 6.796 5.782 1.00 92.38 169 GLN A N 1
ATOM 1344 C CA . GLN A 1 169 ? -1.073 7.796 6.477 1.00 92.38 169 GLN A CA 1
ATOM 1345 C C . GLN A 1 169 ? -1.912 8.784 7.299 1.00 92.38 169 GLN A C 1
ATOM 1347 O O . GLN A 1 169 ? -1.558 9.110 8.437 1.00 92.38 169 GLN A O 1
ATOM 1352 N N . LYS A 1 170 ? -3.029 9.273 6.745 1.00 95.56 170 LYS A N 1
ATOM 1353 C CA . LYS A 1 170 ? -3.973 10.136 7.470 1.00 95.56 170 LYS A CA 1
ATOM 1354 C C . LYS A 1 170 ? -4.579 9.408 8.664 1.00 95.56 170 LYS A C 1
ATOM 1356 O O . LYS A 1 170 ? -4.681 9.989 9.742 1.00 95.56 170 LYS A O 1
ATOM 1361 N N . PHE A 1 171 ? -4.942 8.143 8.489 1.00 96.25 171 PHE A N 1
ATOM 1362 C CA . PHE A 1 171 ? -5.554 7.350 9.543 1.00 96.25 171 PHE A CA 1
ATOM 1363 C C . PHE A 1 171 ? -4.583 7.047 10.685 1.00 96.25 171 PHE A C 1
ATOM 1365 O O . PHE A 1 171 ? -4.912 7.287 11.842 1.00 96.25 171 PHE A O 1
ATOM 1372 N N . VAL A 1 172 ? -3.353 6.635 10.375 1.00 94.19 172 VAL A N 1
ATOM 1373 C CA . VAL A 1 172 ? -2.280 6.454 11.366 1.00 94.19 172 VAL A CA 1
ATOM 1374 C C . VAL A 1 172 ? -2.054 7.744 12.158 1.00 94.19 172 VAL A C 1
ATOM 1376 O O . VAL A 1 172 ? -1.996 7.717 13.385 1.00 94.19 172 VAL A O 1
ATOM 1379 N N . ARG A 1 173 ? -1.994 8.896 11.480 1.00 94.62 173 ARG A N 1
ATOM 1380 C CA . ARG A 1 173 ? -1.841 10.199 12.142 1.00 94.62 173 ARG A CA 1
ATOM 1381 C C . ARG A 1 173 ? -2.999 10.510 13.084 1.00 94.62 173 ARG A C 1
ATOM 1383 O O . ARG A 1 173 ? -2.752 10.896 14.220 1.00 94.62 173 ARG A O 1
ATOM 1390 N N . LYS A 1 174 ? -4.239 10.287 12.642 1.00 95.56 174 LYS A N 1
ATOM 1391 C CA . LYS A 1 174 ? -5.436 10.441 13.476 1.00 95.56 174 LYS A CA 1
ATOM 1392 C C . LYS A 1 174 ? -5.372 9.548 14.718 1.00 95.56 174 LYS A C 1
ATOM 1394 O O . LYS A 1 174 ? -5.590 10.037 15.821 1.00 95.56 174 LYS A O 1
ATOM 1399 N N . LEU A 1 175 ? -5.026 8.267 14.563 1.00 94.81 175 LEU A N 1
ATOM 1400 C CA . LEU A 1 175 ? -4.884 7.342 15.692 1.00 94.81 175 LEU A CA 1
ATOM 1401 C C . LEU A 1 175 ? -3.809 7.813 16.685 1.00 94.81 175 LEU A C 1
ATOM 1403 O O . LEU A 1 175 ? -4.013 7.707 17.894 1.00 94.81 175 LEU A O 1
ATOM 1407 N N . ALA A 1 176 ? -2.691 8.353 16.193 1.00 94.81 176 ALA A N 1
ATOM 1408 C CA . ALA A 1 176 ? -1.627 8.890 17.037 1.00 94.81 176 ALA A CA 1
ATOM 1409 C C . ALA A 1 176 ? -2.052 10.175 17.770 1.00 94.81 176 ALA A C 1
ATOM 1411 O O . ALA A 1 176 ? -1.811 10.317 18.967 1.00 94.81 176 ALA A O 1
ATOM 1412 N N . GLU A 1 177 ? -2.734 11.096 17.084 1.00 95.50 177 GLU A N 1
ATOM 1413 C CA . GLU A 1 177 ? -3.285 12.325 17.675 1.00 95.50 177 GLU A CA 1
ATOM 1414 C C . GLU A 1 177 ? -4.350 12.033 18.746 1.00 95.50 177 GLU A C 1
ATOM 1416 O O . GLU A 1 177 ? -4.456 12.759 19.734 1.00 95.50 177 GLU A O 1
ATOM 1421 N N . GLU A 1 178 ? -5.100 10.941 18.585 1.00 95.31 178 GLU A N 1
ATOM 1422 C CA . GLU A 1 178 ? -6.073 10.441 19.562 1.00 95.31 178 GLU A CA 1
ATOM 1423 C C . GLU A 1 178 ? -5.439 9.624 20.702 1.00 95.31 178 GLU A C 1
ATOM 1425 O O . GLU A 1 178 ? -6.151 9.191 21.610 1.00 95.31 178 GLU A O 1
ATOM 1430 N N . GLY A 1 179 ? -4.122 9.391 20.671 1.00 94.38 179 GLY A N 1
ATOM 1431 C CA . GLY A 1 179 ? -3.409 8.581 21.664 1.00 94.38 179 GLY A CA 1
ATOM 1432 C C . GLY A 1 179 ? -3.766 7.090 21.628 1.00 94.38 179 GLY A C 1
ATOM 1433 O O . GLY A 1 179 ? -3.595 6.395 22.626 1.00 94.38 179 GLY A O 1
ATOM 1434 N N . LYS A 1 180 ? -4.298 6.589 20.505 1.00 93.88 180 LYS A N 1
ATOM 1435 C CA . LYS A 1 180 ? -4.627 5.165 20.309 1.00 93.88 180 LYS A CA 1
ATOM 1436 C C . LYS A 1 180 ? -3.411 4.328 19.913 1.00 93.88 180 LYS A C 1
ATOM 1438 O O . LYS A 1 180 ? -3.423 3.119 20.136 1.00 93.88 180 LYS A O 1
ATOM 1443 N N . ILE A 1 181 ? -2.404 4.959 19.310 1.00 94.19 181 ILE A N 1
ATOM 1444 C CA . ILE A 1 181 ? -1.116 4.357 18.951 1.00 94.19 181 ILE A CA 1
ATOM 1445 C C . ILE A 1 181 ? 0.009 5.345 19.267 1.00 94.19 181 ILE A C 1
ATOM 1447 O O . ILE A 1 181 ? -0.170 6.553 19.117 1.00 94.19 181 ILE A O 1
ATOM 1451 N N . GLU A 1 182 ? 1.175 4.845 19.663 1.00 89.31 182 GLU A N 1
ATOM 1452 C CA . GLU A 1 182 ? 2.376 5.663 19.884 1.00 89.31 182 GLU A CA 1
ATOM 1453 C C . GLU A 1 182 ? 3.551 5.196 19.017 1.00 89.31 182 GLU A C 1
ATOM 1455 O O . GLU A 1 182 ? 4.448 5.977 18.691 1.00 89.31 182 GLU A O 1
ATOM 1460 N N . THR A 1 183 ? 3.534 3.925 18.616 1.00 87.25 183 THR A N 1
ATOM 1461 C CA . THR A 1 183 ? 4.614 3.249 17.900 1.00 87.25 183 THR A CA 1
ATOM 1462 C C . THR A 1 183 ? 4.116 2.544 16.638 1.00 87.25 183 THR A C 1
ATOM 1464 O O . THR A 1 183 ? 2.917 2.357 16.421 1.00 87.25 183 THR A O 1
ATOM 1467 N N . VAL A 1 184 ? 5.061 2.119 15.793 1.00 82.94 184 VAL A N 1
ATOM 1468 C CA . VAL A 1 184 ? 4.763 1.255 14.640 1.00 82.94 184 VAL A CA 1
ATOM 1469 C C . VAL A 1 184 ? 4.170 -0.076 15.108 1.00 82.94 184 VAL A C 1
ATOM 1471 O O . VAL A 1 184 ? 3.194 -0.539 14.524 1.00 82.94 184 VAL A O 1
ATOM 1474 N N . ASP A 1 185 ? 4.688 -0.646 16.198 1.00 88.31 185 ASP A N 1
ATOM 1475 C CA . ASP A 1 185 ? 4.194 -1.907 16.759 1.00 88.31 185 ASP A CA 1
ATOM 1476 C C . ASP A 1 185 ? 2.740 -1.794 17.232 1.00 88.31 185 ASP A C 1
ATOM 1478 O O . ASP A 1 185 ? 1.954 -2.721 17.042 1.00 88.31 185 ASP A O 1
ATOM 1482 N N . ASP A 1 186 ? 2.335 -0.647 17.784 1.00 90.75 186 ASP A N 1
ATOM 1483 C CA . ASP A 1 186 ? 0.933 -0.408 18.150 1.00 90.75 186 ASP A CA 1
ATOM 1484 C C . ASP A 1 186 ? 0.020 -0.446 16.926 1.00 90.75 186 ASP A C 1
ATOM 1486 O O . ASP A 1 186 ? -1.075 -1.013 16.981 1.00 90.75 186 ASP A O 1
ATOM 1490 N N . PHE A 1 187 ? 0.475 0.121 15.806 1.00 92.88 187 PHE A N 1
ATOM 1491 C CA . PHE A 1 187 ? -0.275 0.083 14.558 1.00 92.88 187 PHE A CA 1
ATOM 1492 C C . PHE A 1 187 ? -0.326 -1.328 13.959 1.00 92.88 187 PHE A C 1
ATOM 1494 O O . PHE A 1 187 ? -1.389 -1.763 13.519 1.00 92.88 187 PHE A O 1
ATOM 1501 N N . LEU A 1 188 ? 0.774 -2.086 14.005 1.00 90.44 188 LEU A N 1
ATOM 1502 C CA . LEU A 1 188 ? 0.780 -3.494 13.592 1.00 90.44 188 LEU A CA 1
ATOM 1503 C C . LEU A 1 188 ? -0.201 -4.319 14.437 1.00 90.44 188 LEU A C 1
ATOM 1505 O O . LEU A 1 188 ? -1.072 -4.994 13.891 1.00 90.44 188 LEU A O 1
ATOM 1509 N N . ASN A 1 189 ? -0.157 -4.170 15.762 1.00 93.88 189 ASN A N 1
ATOM 1510 C CA . ASN A 1 189 ? -1.099 -4.809 16.682 1.00 93.88 189 ASN A CA 1
ATOM 1511 C C . ASN A 1 189 ? -2.552 -4.385 16.427 1.00 93.88 189 ASN A C 1
ATOM 1513 O O . ASN A 1 189 ? -3.479 -5.179 16.595 1.00 93.88 189 ASN A O 1
ATOM 1517 N N . PHE A 1 190 ? -2.776 -3.131 16.038 1.00 94.56 190 PHE A N 1
ATOM 1518 C CA . PHE A 1 190 ? -4.093 -2.650 15.644 1.00 94.56 190 PHE A CA 1
ATOM 1519 C C . PHE A 1 190 ? -4.607 -3.377 14.393 1.00 94.56 190 PHE A C 1
ATOM 1521 O O . PHE A 1 190 ? -5.744 -3.851 14.402 1.00 94.56 190 PHE A O 1
ATOM 1528 N N . LYS A 1 191 ? -3.775 -3.547 13.357 1.00 94.31 191 LYS A N 1
ATOM 1529 C CA . LYS A 1 191 ? -4.144 -4.333 12.167 1.00 94.31 191 LYS A CA 1
ATOM 1530 C C . LYS A 1 191 ? -4.454 -5.792 12.510 1.00 94.31 191 LYS A C 1
ATOM 1532 O O . LYS A 1 191 ? -5.438 -6.330 12.007 1.00 94.31 191 LYS A O 1
ATOM 1537 N N . GLU A 1 192 ? -3.674 -6.414 13.399 1.00 95.88 192 GLU A N 1
ATOM 1538 C CA . GLU A 1 192 ? -3.957 -7.781 13.868 1.00 95.88 192 GLU A CA 1
ATOM 1539 C C . GLU A 1 192 ? -5.332 -7.883 14.539 1.00 95.88 192 GLU A C 1
ATOM 1541 O O . GLU A 1 192 ? -6.091 -8.821 14.295 1.00 95.88 192 GLU A O 1
ATOM 1546 N N . LYS A 1 193 ? -5.702 -6.884 15.348 1.00 95.00 193 LYS A N 1
ATOM 1547 C CA . LYS A 1 193 ? -7.039 -6.822 15.954 1.00 95.00 193 LYS A CA 1
ATOM 1548 C C . LYS A 1 193 ? -8.134 -6.658 14.900 1.00 95.00 193 LYS A C 1
ATOM 1550 O O . LYS A 1 193 ? -9.181 -7.287 15.035 1.00 95.00 193 LYS A O 1
ATOM 1555 N N . LEU A 1 194 ? -7.910 -5.848 13.861 1.00 93.44 194 LEU A N 1
ATOM 1556 C CA . LEU A 1 194 ? -8.886 -5.669 12.782 1.00 93.44 194 LEU A CA 1
ATOM 1557 C C . LEU A 1 194 ? -9.190 -6.985 12.070 1.00 93.44 194 LEU A C 1
ATOM 1559 O O . LEU A 1 194 ? -10.359 -7.351 11.973 1.00 93.44 194 LEU A O 1
ATOM 1563 N N . ILE A 1 195 ? -8.161 -7.711 11.623 1.00 93.38 195 ILE A N 1
ATOM 1564 C CA . ILE A 1 195 ? -8.381 -8.987 10.933 1.00 93.38 195 ILE A CA 1
ATOM 1565 C C . ILE A 1 195 ? -8.974 -10.038 11.878 1.00 93.38 195 ILE A C 1
ATOM 1567 O O . ILE A 1 195 ? -9.850 -10.795 11.473 1.00 93.38 195 ILE A O 1
ATOM 1571 N N . HIS A 1 196 ? -8.577 -10.055 13.158 1.00 94.12 196 HIS A N 1
ATOM 1572 C CA . HIS A 1 196 ? -9.145 -10.974 14.146 1.00 94.12 196 HIS A CA 1
ATOM 1573 C C . HIS A 1 196 ? -10.659 -10.781 14.313 1.00 94.12 196 HIS A C 1
ATOM 1575 O O . HIS A 1 196 ? -11.391 -11.766 14.396 1.00 94.12 196 HIS A O 1
ATOM 1581 N N . ASN A 1 197 ? -11.131 -9.530 14.308 1.00 91.75 197 ASN A N 1
ATOM 1582 C CA . ASN A 1 197 ? -12.546 -9.199 14.485 1.00 91.75 197 ASN A CA 1
ATOM 1583 C C . ASN A 1 197 ? -13.435 -9.650 13.323 1.00 91.75 197 ASN A C 1
ATOM 1585 O O . ASN A 1 197 ? -14.624 -9.862 13.536 1.00 91.75 197 ASN A O 1
ATOM 1589 N N . VAL A 1 198 ? -12.876 -9.792 12.120 1.00 91.50 198 VAL A N 1
ATOM 1590 C CA . VAL A 1 198 ? -13.619 -10.221 10.923 1.00 91.50 198 VAL A CA 1
ATOM 1591 C C . VAL A 1 198 ? -13.270 -11.643 10.492 1.00 91.50 198 VAL A C 1
ATOM 1593 O O . VAL A 1 198 ? -13.823 -12.136 9.521 1.00 91.50 198 VAL A O 1
ATOM 1596 N N . LYS A 1 199 ? -12.368 -12.330 11.208 1.00 90.06 199 LYS A N 1
ATOM 1597 C CA . LYS A 1 199 ? -11.791 -13.620 10.797 1.00 90.06 199 LYS A CA 1
ATOM 1598 C C . LYS A 1 199 ? -12.834 -14.703 10.515 1.00 90.06 199 LYS A C 1
ATOM 1600 O O . LYS A 1 199 ? -12.610 -15.536 9.646 1.00 90.06 199 LYS A O 1
ATOM 1605 N N . ALA A 1 200 ? -13.938 -14.710 11.262 1.00 91.44 200 ALA A N 1
ATOM 1606 C CA . ALA A 1 200 ? -15.024 -15.672 11.076 1.00 91.44 200 ALA A CA 1
ATOM 1607 C C . ALA A 1 200 ? -15.823 -15.439 9.781 1.00 91.44 200 ALA A C 1
ATOM 1609 O O . ALA A 1 200 ? -16.471 -16.366 9.304 1.00 91.44 200 ALA A O 1
ATOM 1610 N N . ASP A 1 201 ? -15.741 -14.231 9.223 1.00 92.56 201 ASP A N 1
ATOM 1611 C CA . ASP A 1 201 ? -16.458 -13.804 8.024 1.00 92.56 201 ASP A CA 1
ATOM 1612 C C . ASP A 1 201 ? -15.566 -13.836 6.769 1.00 92.56 201 ASP A C 1
ATOM 1614 O O . ASP A 1 201 ? -16.039 -13.510 5.683 1.00 92.56 201 ASP A O 1
ATOM 1618 N N . ILE A 1 202 ? -14.282 -14.206 6.903 1.00 93.00 202 ILE A N 1
ATOM 1619 C CA . ILE A 1 202 ? -13.358 -14.323 5.767 1.00 93.00 202 ILE A CA 1
ATOM 1620 C C . ILE A 1 202 ? -13.526 -15.691 5.113 1.00 93.00 202 ILE A C 1
ATOM 1622 O O . ILE A 1 202 ? -13.328 -16.728 5.754 1.00 93.00 202 ILE A O 1
ATOM 1626 N N . ILE A 1 203 ? -13.811 -15.688 3.816 1.00 93.19 203 ILE A N 1
ATOM 1627 C CA . ILE A 1 203 ? -13.833 -16.886 2.981 1.00 93.19 203 ILE A CA 1
ATOM 1628 C C . ILE A 1 203 ? -12.534 -16.906 2.179 1.00 93.19 203 ILE A C 1
ATOM 1630 O O . ILE A 1 203 ? -12.252 -15.968 1.440 1.00 93.19 203 ILE A O 1
ATOM 1634 N N . TYR A 1 204 ? -11.735 -17.963 2.338 1.00 91.31 204 TYR A N 1
ATOM 1635 C CA . TYR A 1 204 ? -10.553 -18.210 1.509 1.00 91.31 204 TYR A CA 1
ATOM 1636 C C . TYR A 1 204 ? -10.914 -19.238 0.440 1.00 91.31 204 TYR A C 1
ATOM 1638 O O . TYR A 1 204 ? -11.343 -20.347 0.769 1.00 91.31 204 TYR A O 1
ATOM 1646 N N . ASN A 1 205 ? -10.718 -18.884 -0.826 1.00 87.38 205 ASN A N 1
ATOM 1647 C CA . ASN A 1 205 ? -10.989 -19.771 -1.948 1.00 87.38 205 ASN A CA 1
ATOM 1648 C C . ASN A 1 205 ? -9.742 -20.622 -2.217 1.00 87.38 205 ASN A C 1
ATOM 1650 O O . ASN A 1 205 ? -8.653 -20.110 -2.459 1.00 87.38 205 ASN A O 1
ATOM 1654 N N . SER A 1 206 ? -9.897 -21.942 -2.126 1.00 59.59 206 SER A N 1
ATOM 1655 C CA . SER A 1 206 ? -8.807 -22.927 -2.077 1.00 59.59 206 SER A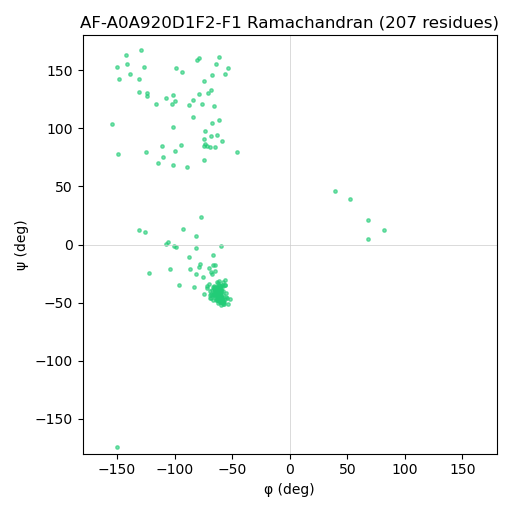 CA 1
ATOM 1656 C C . SER A 1 206 ? -8.135 -23.229 -3.425 1.00 59.59 206 SER A C 1
ATOM 1658 O O . SER A 1 206 ? -7.594 -24.315 -3.585 1.00 59.59 206 SER A O 1
ATOM 1660 N N . GLU A 1 207 ? -8.183 -22.326 -4.405 1.00 55.34 207 GLU A N 1
ATOM 1661 C CA . GLU A 1 207 ? -7.598 -22.564 -5.740 1.00 55.34 207 GLU A CA 1
ATOM 1662 C C . GLU A 1 207 ? -6.149 -22.068 -5.887 1.00 55.34 207 GLU A C 1
ATOM 1664 O O . GLU A 1 207 ? -5.624 -22.013 -6.995 1.00 55.34 207 GLU A O 1
ATOM 1669 N N . ILE A 1 208 ? -5.475 -21.740 -4.781 1.00 51.38 208 ILE A N 1
ATOM 1670 C CA . ILE A 1 208 ? -4.030 -21.485 -4.774 1.00 51.38 208 ILE A CA 1
ATOM 1671 C C . ILE A 1 208 ? -3.323 -22.752 -4.262 1.00 51.38 208 ILE A C 1
ATOM 1673 O O . ILE A 1 208 ? -3.019 -22.854 -3.074 1.00 51.38 208 ILE A O 1
ATOM 1677 N N . GLU A 1 209 ? -3.137 -23.739 -5.142 1.00 34.59 209 GLU A N 1
ATOM 1678 C CA . GLU A 1 209 ? -2.142 -24.820 -4.977 1.00 34.59 209 GLU A CA 1
ATOM 1679 C C . GLU A 1 209 ? -0.903 -24.535 -5.832 1.00 34.59 209 GLU A C 1
ATOM 1681 O O . GLU A 1 209 ? -1.073 -24.163 -7.017 1.00 34.59 209 GLU A O 1
#